Protein AF-A0A3D3HYH2-F1 (afdb_monomer_lite)

Foldseek 3Di:
DDDPPPDPDPPPPDCVNCPPNDCPDPPDHDPQQQEDDQPDVQQEDQEAEAEDADAFQDSHSHFGLPDDHAHAAHEYEYQYFLQVAQPDDPVRSGRLVSNVVRHHQKYKYFNGGADPQLFLLRQQLVLCLLVFHFSLVSNVSSLVSLVQLCQVVVQPPHDRSVVSSVGIDMDHDSRDHDDDPDRDPKADWEWDDDPQKIKTFHINDKDKDWDDDDCVNVVQHPAIFIDIDGRQKTWRFDDDDPDDGDIAIKHKYKDKALFDWPAKDWPDDDDPPWFFPRDKDWDQDPVNMIMIMGITRQWDADGRVSDTPGGDRMIMMGTDGD

pLDDT: mean 85.72, std 17.73, range [24.23, 98.56]

Radius of gyration: 20.82 Å; chains: 1; bounding box: 63×51×59 Å

Secondary structure (DSSP, 8-state):
------SSS-----GGG-TT-PPPPTTS-----SS--TTSGGGG-SEEEE-SS-BTTEETTTEETT--PPPPSEEEEE-STTTT-SSS-TT---HHHHHHHHTEEEEEEESS---GGGHHHHHHHHHHHHTT--HHHHHHHHHHHHHHHHHHHT-SSS-HHHHHHHHEEEEE-TT--PPPSS--SSPPPEEEEETTEEEEE--S--EEEEEP--TT-TTTTT--EEEEE-TT-EEEEE--SSS--EEEEEEEEEEEESS-EEEEEE-S---TTSEEEEEEEEEE-TTS-EEEEEEEE-EEEETTTTEEEEE-SEEEEEEEE-

Structure (mmCIF, N/CA/C/O backbone):
data_AF-A0A3D3HYH2-F1
#
_entry.id   AF-A0A3D3HYH2-F1
#
loop_
_atom_site.group_PDB
_atom_site.id
_atom_site.type_symbol
_atom_site.label_atom_id
_atom_site.label_alt_id
_atom_site.label_comp_id
_atom_site.label_asym_id
_atom_site.label_entity_id
_atom_site.label_seq_id
_atom_site.pdbx_PDB_ins_code
_atom_site.Cartn_x
_atom_site.Cartn_y
_atom_site.Cartn_z
_atom_site.occupancy
_atom_site.B_iso_or_equiv
_atom_site.auth_seq_id
_atom_site.auth_comp_id
_atom_site.auth_asym_id
_atom_site.auth_atom_id
_atom_site.pdbx_PDB_model_num
ATOM 1 N N . MET A 1 1 ? 7.951 -28.821 -11.812 1.00 28.00 1 MET A N 1
ATOM 2 C CA . MET A 1 1 ? 8.261 -28.682 -10.371 1.00 28.00 1 MET A CA 1
ATOM 3 C C . MET A 1 1 ? 9.264 -27.543 -10.269 1.00 28.00 1 MET A C 1
ATOM 5 O O . MET A 1 1 ? 10.425 -27.749 -10.585 1.00 28.00 1 MET A O 1
ATOM 9 N N . PHE A 1 2 ? 8.801 -26.320 -10.011 1.00 26.55 2 PHE A N 1
ATOM 10 C CA . PHE A 1 2 ? 9.680 -25.148 -9.969 1.00 26.55 2 PHE A CA 1
ATOM 11 C C . PHE A 1 2 ? 10.514 -25.194 -8.688 1.00 26.55 2 PHE A C 1
ATOM 13 O O . PHE A 1 2 ? 9.976 -25.445 -7.607 1.00 26.55 2 PHE A O 1
ATOM 20 N N . ARG A 1 3 ? 11.832 -25.018 -8.816 1.00 24.23 3 ARG A N 1
ATOM 21 C CA . ARG A 1 3 ? 12.745 -24.972 -7.674 1.00 24.23 3 ARG A CA 1
ATOM 22 C C . ARG A 1 3 ? 12.456 -23.677 -6.918 1.00 24.23 3 ARG A C 1
ATOM 24 O O . ARG A 1 3 ? 12.667 -22.591 -7.440 1.00 24.23 3 ARG A O 1
ATOM 31 N N . ASN A 1 4 ? 11.915 -23.812 -5.713 1.00 32.00 4 ASN A N 1
ATOM 32 C CA . ASN A 1 4 ? 11.674 -22.702 -4.804 1.00 32.00 4 ASN A CA 1
ATOM 33 C C . ASN A 1 4 ? 13.029 -22.094 -4.402 1.00 32.00 4 ASN A C 1
ATOM 35 O O . ASN A 1 4 ? 13.706 -22.630 -3.530 1.00 32.00 4 ASN A O 1
ATOM 39 N N . VAL A 1 5 ? 13.433 -21.011 -5.066 1.00 31.47 5 VAL A N 1
ATOM 40 C CA . VAL A 1 5 ? 14.541 -20.129 -4.647 1.00 31.47 5 VAL A CA 1
ATOM 41 C C . VAL A 1 5 ? 14.033 -19.005 -3.737 1.00 31.47 5 VAL A C 1
ATOM 43 O O . VAL A 1 5 ? 14.618 -17.930 -3.682 1.00 31.47 5 VAL A O 1
ATOM 46 N N . GLY A 1 6 ? 12.906 -19.232 -3.052 1.00 29.58 6 GLY A N 1
ATOM 47 C CA . GLY A 1 6 ? 12.255 -18.244 -2.207 1.00 29.58 6 GLY A CA 1
ATOM 48 C C . GLY A 1 6 ? 13.231 -17.588 -1.244 1.00 29.58 6 GLY A C 1
ATOM 49 O O . GLY A 1 6 ? 13.922 -18.303 -0.531 1.00 29.58 6 GLY A O 1
ATOM 50 N N . PHE A 1 7 ? 13.246 -16.251 -1.273 1.00 32.41 7 PHE A N 1
ATOM 51 C CA . PHE A 1 7 ? 13.492 -15.280 -0.195 1.00 32.41 7 PHE A CA 1
ATOM 52 C C . PHE A 1 7 ? 14.284 -15.766 1.038 1.00 32.41 7 PHE A C 1
ATOM 54 O O . PHE A 1 7 ? 13.909 -15.482 2.175 1.00 32.41 7 PHE A O 1
ATOM 61 N N . ALA A 1 8 ? 15.355 -16.531 0.829 1.00 33.09 8 ALA A N 1
ATOM 62 C CA . ALA A 1 8 ? 16.230 -17.025 1.887 1.00 33.09 8 ALA A CA 1
ATOM 63 C C . ALA A 1 8 ? 17.277 -15.973 2.273 1.00 33.09 8 ALA A C 1
ATOM 65 O O . ALA A 1 8 ? 17.760 -15.998 3.399 1.00 33.09 8 ALA A O 1
ATOM 66 N N . ASP A 1 9 ? 17.535 -15.026 1.371 1.00 31.95 9 ASP A N 1
ATOM 67 C CA . ASP A 1 9 ? 18.334 -13.829 1.594 1.00 31.95 9 ASP A CA 1
ATOM 68 C C . ASP A 1 9 ? 17.498 -12.599 1.209 1.00 31.95 9 ASP A C 1
ATOM 70 O O . ASP A 1 9 ? 16.813 -12.632 0.175 1.00 31.95 9 ASP A O 1
ATOM 74 N N . PRO A 1 10 ? 17.514 -11.506 1.994 1.00 33.62 10 PRO A N 1
ATOM 75 C CA . PRO A 1 10 ? 17.009 -10.218 1.551 1.00 33.62 10 PRO A CA 1
ATOM 76 C C . PRO A 1 10 ? 17.954 -9.685 0.468 1.00 33.62 10 PRO A C 1
ATOM 78 O O . PRO A 1 10 ? 18.757 -8.795 0.718 1.00 33.62 10 PRO A O 1
ATOM 81 N N . HIS A 1 11 ? 17.881 -10.225 -0.750 1.00 36.50 11 HIS A N 1
ATOM 82 C CA . HIS A 1 11 ? 18.569 -9.645 -1.897 1.00 36.50 11 HIS A CA 1
ATOM 83 C C . HIS A 1 11 ? 17.890 -8.315 -2.259 1.00 36.50 11 HIS A C 1
ATOM 85 O O . HIS A 1 11 ? 17.101 -8.223 -3.197 1.00 36.50 11 HIS A O 1
ATOM 91 N N . GLN A 1 12 ? 18.208 -7.252 -1.519 1.00 39.84 12 GLN A N 1
ATOM 92 C CA . GLN A 1 12 ? 18.462 -5.991 -2.196 1.00 39.84 12 GLN A CA 1
ATOM 93 C C . GLN A 1 12 ? 19.720 -6.235 -3.017 1.00 39.84 12 GLN A C 1
ATOM 95 O O . GLN A 1 12 ? 20.789 -6.347 -2.441 1.00 39.84 12 GLN A O 1
ATOM 100 N N . LEU A 1 13 ? 19.596 -6.374 -4.336 1.00 37.41 13 LEU A N 1
ATOM 101 C CA . LEU A 1 13 ? 20.770 -6.318 -5.198 1.00 37.41 13 LEU A CA 1
ATOM 102 C C . LEU A 1 13 ? 21.299 -4.881 -5.138 1.00 37.41 13 LEU A C 1
ATOM 104 O O . LEU A 1 13 ? 20.758 -3.991 -5.798 1.00 37.41 13 LEU A O 1
ATOM 108 N N . GLN A 1 14 ? 22.311 -4.637 -4.310 1.00 44.81 14 GLN A N 1
ATOM 109 C CA . GLN A 1 14 ? 23.155 -3.458 -4.442 1.00 44.81 14 GLN A CA 1
ATOM 110 C C . GLN A 1 14 ? 24.085 -3.671 -5.641 1.00 44.81 14 GLN A C 1
ATOM 112 O O . GLN A 1 14 ? 24.290 -4.796 -6.098 1.00 44.81 14 GLN A O 1
ATOM 117 N N . ALA A 1 15 ? 24.657 -2.591 -6.179 1.00 43.12 15 ALA A N 1
ATOM 118 C CA . ALA A 1 15 ? 25.622 -2.699 -7.279 1.00 43.12 15 ALA A CA 1
ATOM 119 C C . ALA A 1 15 ? 26.786 -3.654 -6.935 1.00 43.12 15 ALA A C 1
ATOM 121 O O . ALA A 1 15 ? 27.287 -4.351 -7.814 1.00 43.12 15 ALA A O 1
ATOM 122 N N . ASP A 1 16 ? 27.137 -3.728 -5.650 1.00 47.88 16 ASP A N 1
ATOM 123 C CA . ASP A 1 16 ? 28.217 -4.552 -5.108 1.00 47.88 16 ASP A CA 1
ATOM 124 C C . ASP A 1 16 ? 27.855 -6.051 -5.012 1.00 47.88 16 ASP A C 1
ATOM 126 O O . ASP A 1 16 ? 28.748 -6.897 -4.975 1.00 47.88 16 ASP A O 1
ATOM 130 N N . ASP A 1 17 ? 26.563 -6.404 -5.044 1.00 43.44 17 ASP A N 1
ATOM 131 C CA . ASP A 1 17 ? 26.071 -7.794 -4.994 1.00 43.44 17 ASP A CA 1
ATOM 132 C C . ASP A 1 17 ? 26.037 -8.466 -6.378 1.00 43.44 17 ASP A C 1
ATOM 134 O O . ASP A 1 17 ? 25.663 -9.634 -6.518 1.00 43.44 17 ASP A O 1
ATOM 138 N N . ILE A 1 18 ? 26.415 -7.727 -7.425 1.00 49.94 18 ILE A N 1
ATOM 139 C CA . ILE A 1 18 ? 26.398 -8.176 -8.814 1.00 49.94 18 ILE A CA 1
ATOM 140 C C . ILE A 1 18 ? 27.851 -8.257 -9.309 1.00 49.94 18 ILE A C 1
ATOM 142 O O . ILE A 1 18 ? 28.324 -7.345 -9.980 1.00 49.94 18 ILE A O 1
ATOM 146 N N . PRO A 1 19 ? 28.592 -9.347 -9.034 1.00 45.41 19 PRO A N 1
ATOM 147 C CA . PRO A 1 19 ? 30.028 -9.435 -9.337 1.00 45.41 19 PRO A CA 1
ATOM 148 C C . PRO A 1 19 ? 30.361 -9.392 -10.839 1.00 45.41 19 PRO A C 1
ATOM 150 O O . PRO A 1 19 ? 31.516 -9.208 -11.213 1.00 45.41 19 PRO A O 1
ATOM 153 N N . TRP A 1 20 ? 29.361 -9.561 -11.711 1.00 45.00 20 TRP A N 1
ATOM 154 C CA . TRP A 1 20 ? 29.475 -9.382 -13.163 1.00 45.00 20 TRP A CA 1
ATOM 155 C C . TRP A 1 20 ? 29.080 -7.975 -13.640 1.00 45.00 20 TRP A C 1
ATOM 157 O O . TRP A 1 20 ? 29.327 -7.637 -14.799 1.00 45.00 20 TRP A O 1
ATOM 167 N N . ALA A 1 21 ? 28.490 -7.140 -12.780 1.00 41.53 21 ALA A N 1
ATOM 168 C CA . ALA A 1 21 ? 28.293 -5.729 -13.069 1.00 41.53 21 ALA A CA 1
ATOM 169 C C . ALA A 1 21 ? 29.648 -5.036 -12.953 1.00 41.53 21 ALA A C 1
ATOM 171 O O . ALA A 1 21 ? 30.147 -4.728 -11.875 1.00 41.53 21 ALA A O 1
ATOM 172 N N . THR A 1 22 ? 30.278 -4.802 -14.097 1.00 47.06 22 THR A N 1
ATOM 173 C CA . THR A 1 22 ? 31.474 -3.972 -14.149 1.00 47.06 22 THR A CA 1
ATOM 174 C C . THR A 1 22 ? 31.049 -2.540 -13.833 1.00 47.06 22 THR A C 1
ATOM 176 O O . THR A 1 22 ? 30.227 -1.966 -14.555 1.00 47.06 22 THR A O 1
ATOM 179 N N . ALA A 1 23 ? 31.587 -1.956 -12.758 1.00 43.09 23 ALA A N 1
ATOM 180 C CA . ALA A 1 23 ? 31.508 -0.512 -12.571 1.00 43.09 23 ALA A CA 1
ATOM 181 C C . ALA A 1 23 ? 31.990 0.164 -13.870 1.00 43.09 23 ALA A C 1
ATOM 183 O O . ALA A 1 23 ? 32.932 -0.345 -14.490 1.00 43.09 23 ALA A O 1
ATOM 184 N N . PRO A 1 24 ? 31.353 1.258 -14.330 1.00 42.22 24 PRO A N 1
ATOM 185 C CA . PRO A 1 24 ? 31.840 1.990 -15.489 1.00 42.22 24 PRO A CA 1
ATOM 186 C C . PRO A 1 24 ? 33.340 2.228 -15.338 1.00 42.22 24 PRO A C 1
ATOM 188 O O . PRO A 1 24 ? 33.764 2.743 -14.302 1.00 42.22 24 PRO A O 1
ATOM 191 N N . ALA A 1 25 ? 34.128 1.812 -16.332 1.00 41.88 25 ALA A N 1
ATOM 192 C CA . ALA A 1 25 ? 35.554 2.101 -16.349 1.00 41.88 25 ALA A CA 1
ATOM 193 C C . ALA A 1 25 ? 35.729 3.605 -16.114 1.00 41.88 25 ALA A C 1
ATOM 195 O O . ALA A 1 25 ? 35.024 4.409 -16.736 1.00 41.88 25 ALA A O 1
ATOM 196 N N . GLU A 1 26 ? 36.601 3.961 -15.168 1.00 44.78 26 GLU A N 1
ATOM 197 C CA . GLU A 1 26 ? 36.828 5.342 -14.752 1.00 44.78 26 GLU A CA 1
ATOM 198 C C . GLU A 1 26 ? 36.848 6.278 -15.970 1.00 44.78 26 GLU A C 1
ATOM 200 O O . GLU A 1 26 ? 37.669 6.142 -16.876 1.00 44.78 26 GLU A O 1
ATOM 205 N N . GLY A 1 27 ? 35.897 7.213 -16.007 1.00 46.75 27 GLY A N 1
ATOM 206 C CA . GLY A 1 27 ? 35.878 8.293 -16.990 1.00 46.75 27 GLY A CA 1
ATOM 207 C C . GLY A 1 27 ? 34.930 8.148 -18.182 1.00 46.75 27 GLY A C 1
ATOM 208 O O . GLY A 1 27 ? 34.742 9.153 -18.865 1.00 46.75 27 GLY A O 1
ATOM 209 N N . GLN A 1 28 ? 34.264 7.007 -18.419 1.00 41.78 28 GLN A N 1
ATOM 210 C CA . GLN A 1 28 ? 33.094 6.967 -19.317 1.00 41.78 28 GLN A CA 1
ATOM 211 C C . GLN A 1 28 ? 31.947 6.126 -18.735 1.00 41.78 28 GLN A C 1
ATOM 213 O O . GLN A 1 28 ? 32.157 4.957 -18.412 1.00 41.78 28 GLN A O 1
ATOM 218 N N . PRO A 1 29 ? 30.718 6.675 -18.618 1.00 43.50 29 PRO A N 1
ATOM 219 C CA . PRO A 1 29 ? 29.560 5.891 -18.213 1.00 43.50 29 PRO A CA 1
ATOM 220 C C . PRO A 1 29 ? 29.347 4.777 -19.240 1.00 43.50 29 PRO A C 1
ATOM 222 O O . PRO A 1 29 ? 28.995 5.049 -20.388 1.00 43.50 29 PRO A O 1
ATOM 225 N N . GLY A 1 30 ? 29.568 3.520 -18.852 1.00 47.00 30 GLY A N 1
ATOM 226 C CA . GLY A 1 30 ? 29.144 2.386 -19.663 1.00 47.00 30 GLY A CA 1
ATOM 227 C C . GLY A 1 30 ? 27.651 2.524 -19.964 1.00 47.00 30 GLY A C 1
ATOM 228 O O . GLY A 1 30 ? 26.870 2.904 -19.087 1.00 47.00 30 GLY A O 1
ATOM 229 N N . GLN A 1 31 ? 27.240 2.253 -21.204 1.00 50.41 31 GLN A N 1
ATOM 230 C CA . GLN A 1 31 ? 25.817 2.190 -21.524 1.00 50.41 31 GLN A CA 1
ATOM 231 C C . GLN A 1 31 ? 25.215 1.016 -20.752 1.00 50.41 31 GLN A C 1
ATOM 233 O O . GLN A 1 31 ? 25.493 -0.144 -21.056 1.00 50.41 31 GLN A O 1
ATOM 238 N N . ARG A 1 32 ? 24.401 1.313 -19.733 1.00 54.88 32 ARG A N 1
ATOM 239 C CA . ARG A 1 32 ? 23.581 0.288 -19.085 1.00 54.88 32 ARG A CA 1
ATOM 240 C C . ARG A 1 32 ? 22.694 -0.352 -20.149 1.00 54.88 32 ARG A C 1
ATOM 242 O O . ARG A 1 32 ? 22.112 0.354 -20.976 1.00 54.88 32 ARG A O 1
ATOM 249 N N . ALA A 1 33 ? 22.615 -1.681 -20.133 1.00 61.75 33 ALA A N 1
ATOM 250 C CA . ALA A 1 33 ? 21.711 -2.406 -21.010 1.00 61.75 33 ALA A CA 1
ATOM 251 C C . ALA A 1 33 ? 20.289 -1.860 -20.831 1.00 61.75 33 ALA A C 1
ATOM 253 O O . ALA A 1 33 ? 19.842 -1.602 -19.717 1.00 61.75 33 ALA A O 1
ATOM 254 N N . ALA A 1 34 ? 19.591 -1.658 -21.943 1.00 66.31 34 ALA A N 1
ATOM 255 C CA . ALA A 1 34 ? 18.291 -0.999 -21.946 1.00 66.31 34 ALA A CA 1
ATOM 256 C C . ALA A 1 34 ? 17.167 -1.890 -21.364 1.00 66.31 34 ALA A C 1
ATOM 258 O O . ALA A 1 34 ? 16.062 -1.419 -21.103 1.00 66.31 34 ALA A O 1
ATOM 259 N N . SER A 1 35 ? 17.418 -3.190 -21.208 1.00 79.88 35 SER A N 1
ATOM 260 C CA . SER A 1 35 ? 16.570 -4.169 -20.522 1.00 79.88 35 SER A CA 1
ATOM 261 C C . SER A 1 35 ? 17.420 -5.347 -20.064 1.00 79.88 35 SER A C 1
ATOM 263 O O . SER A 1 35 ? 18.508 -5.569 -20.602 1.00 79.88 35 SER A O 1
ATOM 265 N N . PHE A 1 36 ? 16.911 -6.127 -19.112 1.00 83.81 36 PHE A N 1
ATOM 266 C CA . PHE A 1 36 ? 17.512 -7.418 -18.795 1.00 83.81 36 PHE A CA 1
ATOM 267 C C . PHE A 1 36 ? 17.329 -8.428 -19.942 1.00 83.81 36 PHE A C 1
ATOM 269 O O . PHE A 1 36 ? 16.375 -8.355 -20.721 1.00 83.81 36 PHE A O 1
ATOM 276 N N . ALA A 1 37 ? 18.278 -9.357 -20.051 1.00 85.12 37 ALA A N 1
ATOM 277 C CA . ALA A 1 37 ? 18.311 -10.393 -21.077 1.00 85.12 37 ALA A CA 1
ATOM 278 C C . ALA A 1 37 ? 17.603 -11.684 -20.618 1.00 85.12 37 ALA A C 1
ATOM 280 O O . ALA A 1 37 ? 17.209 -11.812 -19.460 1.00 85.12 37 ALA A O 1
ATOM 281 N N . GLN A 1 38 ? 17.413 -12.636 -21.539 1.00 89.12 38 GLN A N 1
ATOM 282 C CA . GLN A 1 38 ? 16.655 -13.872 -21.285 1.00 89.12 38 GLN A CA 1
ATOM 283 C C . GLN A 1 38 ? 17.274 -14.778 -20.214 1.00 89.12 38 GLN A C 1
ATOM 285 O O . GLN A 1 38 ? 16.558 -15.545 -19.580 1.00 89.12 38 GLN A O 1
ATOM 290 N N . ASP A 1 39 ? 18.584 -14.685 -20.021 1.00 84.19 39 ASP A N 1
ATOM 291 C CA . ASP A 1 39 ? 19.359 -15.388 -19.000 1.00 84.19 39 ASP A CA 1
ATOM 292 C C . ASP A 1 39 ? 19.353 -14.677 -17.635 1.00 84.19 39 ASP A C 1
ATOM 294 O O . ASP A 1 39 ? 19.947 -15.168 -16.675 1.00 84.19 39 ASP A O 1
ATOM 298 N N . SER A 1 40 ? 18.676 -13.530 -17.515 1.00 85.44 40 SER A N 1
ATOM 299 C CA . SER A 1 40 ? 18.531 -12.832 -16.242 1.00 85.44 40 SER A CA 1
ATOM 300 C C . SER A 1 40 ? 17.614 -13.600 -15.285 1.00 85.44 40 SER A C 1
ATOM 302 O O . SER A 1 40 ? 16.509 -13.978 -15.682 1.00 85.44 40 SER A O 1
ATOM 304 N N . PRO A 1 41 ? 17.966 -13.705 -13.989 1.00 85.81 41 PRO A N 1
ATOM 305 C CA . PRO A 1 41 ? 17.065 -14.244 -12.969 1.00 85.81 41 PRO A CA 1
ATOM 306 C C . PRO A 1 41 ? 15.706 -13.530 -12.909 1.00 85.81 41 PRO A C 1
ATOM 308 O O . PRO A 1 41 ? 14.705 -14.147 -12.556 1.00 85.81 41 PRO A O 1
ATOM 311 N N . LEU A 1 42 ? 15.650 -12.250 -13.300 1.00 87.69 42 LEU A N 1
ATOM 312 C CA . LEU A 1 42 ? 14.413 -11.462 -13.338 1.00 87.69 42 LEU A CA 1
ATOM 313 C C . LEU A 1 42 ? 13.385 -12.005 -14.342 1.00 87.69 42 LEU A C 1
ATOM 315 O O . LEU A 1 42 ? 12.190 -11.768 -14.172 1.00 87.69 42 LEU A O 1
ATOM 319 N N . ALA A 1 43 ? 13.825 -12.753 -15.360 1.00 88.94 43 ALA A N 1
ATOM 320 C CA . ALA A 1 43 ? 12.933 -13.417 -16.305 1.00 88.94 43 ALA A CA 1
ATOM 321 C C . ALA A 1 43 ? 12.170 -14.596 -15.669 1.00 88.94 43 ALA A C 1
ATOM 323 O O . ALA A 1 43 ? 11.138 -15.004 -16.195 1.00 88.94 43 ALA A O 1
ATOM 324 N N . GLU A 1 44 ? 12.633 -15.128 -14.533 1.00 90.06 44 GLU A N 1
ATOM 325 C CA . GLU A 1 44 ? 12.083 -16.331 -13.890 1.00 90.06 44 GLU A CA 1
ATOM 326 C C . GLU A 1 44 ? 11.415 -16.055 -12.527 1.00 90.06 44 GLU A C 1
ATOM 328 O O . GLU A 1 44 ? 11.090 -16.978 -11.777 1.00 90.06 44 GLU A O 1
ATOM 333 N N . CYS A 1 45 ? 11.174 -14.787 -12.185 1.00 89.31 45 CYS A N 1
ATOM 334 C CA . CYS A 1 45 ? 10.552 -14.410 -10.917 1.00 89.31 45 CYS A CA 1
ATOM 335 C C . CYS A 1 45 ? 9.018 -14.446 -10.980 1.00 89.31 45 CYS A C 1
ATOM 337 O O . CYS A 1 45 ? 8.413 -13.900 -11.897 1.00 89.31 45 CYS A O 1
ATOM 339 N N . ALA A 1 46 ? 8.369 -14.977 -9.937 1.00 90.62 46 ALA A N 1
ATOM 340 C CA . ALA A 1 46 ? 6.906 -14.927 -9.790 1.00 90.62 46 ALA A CA 1
ATOM 341 C C . ALA A 1 46 ? 6.371 -13.515 -9.474 1.00 90.62 46 ALA A C 1
ATOM 343 O O . ALA A 1 46 ? 5.187 -13.234 -9.658 1.00 90.62 46 ALA A O 1
ATOM 344 N N . VAL A 1 47 ? 7.243 -12.641 -8.969 1.00 93.06 47 VAL A N 1
ATOM 345 C CA . VAL A 1 47 ? 6.932 -11.268 -8.578 1.00 93.06 47 VAL A CA 1
ATOM 346 C C . VAL A 1 47 ? 8.092 -10.356 -8.964 1.00 93.06 47 VAL A C 1
ATOM 348 O O . VAL A 1 47 ? 9.245 -10.684 -8.689 1.00 93.06 47 VAL A O 1
ATOM 351 N N . LEU A 1 48 ? 7.774 -9.189 -9.520 1.00 92.94 48 LEU A N 1
ATOM 352 C CA . LEU A 1 48 ? 8.701 -8.078 -9.715 1.00 92.94 48 LEU A CA 1
ATOM 353 C C . LEU A 1 48 ? 8.126 -6.830 -9.034 1.00 92.94 48 LEU A C 1
ATOM 355 O O . LEU A 1 48 ? 7.067 -6.352 -9.429 1.00 92.94 48 LEU A O 1
ATOM 359 N N . SER A 1 49 ? 8.817 -6.287 -8.030 1.00 92.62 49 SER A N 1
ATOM 360 C CA . SER A 1 49 ? 8.518 -4.957 -7.476 1.00 92.62 49 SER A CA 1
ATOM 361 C C . SER A 1 49 ? 9.597 -3.981 -7.931 1.00 92.62 49 SER A C 1
ATOM 363 O O . SER A 1 49 ? 10.789 -4.229 -7.759 1.00 92.62 49 SER A O 1
ATOM 365 N N . HIS A 1 50 ? 9.173 -2.884 -8.548 1.00 91.56 50 HIS A N 1
ATOM 366 C CA . HIS A 1 50 ? 10.043 -1.932 -9.223 1.00 91.56 50 HIS A CA 1
ATOM 367 C C . HIS A 1 50 ? 9.797 -0.508 -8.701 1.00 91.56 50 HIS A C 1
ATOM 369 O O . HIS A 1 50 ? 8.659 -0.083 -8.494 1.00 91.56 50 HIS A O 1
ATOM 375 N N . SER A 1 51 ? 10.870 0.260 -8.495 1.00 84.94 51 SER A N 1
ATOM 376 C CA . SER A 1 51 ? 10.796 1.648 -8.029 1.00 84.94 51 SER A CA 1
ATOM 377 C C . SER A 1 51 ? 11.963 2.472 -8.572 1.00 84.94 51 SER A C 1
ATOM 379 O O . SER A 1 51 ? 12.972 2.645 -7.897 1.00 84.94 51 SER A O 1
ATOM 381 N N . GLU A 1 52 ? 11.813 3.009 -9.777 1.00 80.62 52 GLU A N 1
ATOM 382 C CA . GLU A 1 52 ? 12.778 3.912 -10.415 1.00 80.62 52 GLU A CA 1
ATOM 383 C C . GLU A 1 52 ? 12.023 4.989 -11.210 1.00 80.62 52 GLU A C 1
ATOM 385 O O . GLU A 1 52 ? 10.854 4.808 -11.583 1.00 80.62 52 GLU A O 1
ATOM 390 N N . HIS A 1 53 ? 12.692 6.106 -11.510 1.00 82.38 53 HIS A N 1
ATOM 391 C CA . HIS A 1 53 ? 12.206 7.066 -12.499 1.00 82.38 53 HIS A CA 1
ATOM 392 C C . HIS A 1 53 ? 11.871 6.352 -13.804 1.00 82.38 53 HIS A C 1
ATOM 394 O O . HIS A 1 53 ? 12.694 5.644 -14.369 1.00 82.38 53 HIS A O 1
ATOM 400 N N . SER A 1 54 ? 10.632 6.514 -14.250 1.00 90.81 54 SER A N 1
ATOM 401 C CA . SER A 1 54 ? 10.043 5.730 -15.331 1.00 90.81 54 SER A CA 1
ATOM 402 C C . SER A 1 54 ? 9.039 6.558 -16.110 1.00 90.81 54 SER A C 1
ATOM 404 O O . SER A 1 54 ? 8.716 7.686 -15.736 1.00 90.81 54 SER A O 1
ATOM 406 N N . TRP A 1 55 ? 8.538 5.976 -17.190 1.00 89.12 55 TRP A N 1
ATOM 407 C CA . TRP A 1 55 ? 7.520 6.563 -18.050 1.00 89.12 55 TRP A CA 1
ATOM 408 C C . TRP A 1 55 ? 6.788 5.457 -18.816 1.00 89.12 55 TRP A C 1
ATOM 410 O O . TRP A 1 55 ? 7.070 4.271 -18.648 1.00 89.12 55 TRP A O 1
ATOM 420 N N . TRP A 1 56 ? 5.852 5.820 -19.695 1.00 91.75 56 TRP A N 1
ATOM 421 C CA . TRP A 1 56 ? 5.001 4.841 -20.382 1.00 91.75 56 TRP A CA 1
ATOM 422 C C . TRP A 1 56 ? 5.759 3.869 -21.298 1.00 91.75 56 TRP A C 1
ATOM 424 O O . TRP A 1 56 ? 5.233 2.807 -21.619 1.00 91.75 56 TRP A O 1
ATOM 434 N N . GLN A 1 57 ? 6.990 4.195 -21.700 1.00 92.69 57 GLN A N 1
ATOM 435 C CA . GLN A 1 57 ? 7.823 3.362 -22.572 1.00 92.69 57 GLN A CA 1
ATOM 436 C C . GLN A 1 57 ? 8.871 2.516 -21.824 1.00 92.69 57 GLN A C 1
ATOM 438 O O . GLN A 1 57 ? 9.443 1.609 -22.435 1.00 92.69 57 GLN A O 1
ATOM 443 N N . SER A 1 58 ? 9.127 2.751 -20.531 1.00 89.62 58 SER A N 1
ATOM 444 C CA . SER A 1 58 ? 10.093 1.945 -19.767 1.00 89.62 58 SER A CA 1
ATOM 445 C C . SER A 1 58 ? 9.865 1.946 -18.253 1.00 89.62 58 SER A C 1
ATOM 447 O O . SER A 1 58 ? 9.458 2.951 -17.673 1.00 89.62 58 SER A O 1
ATOM 449 N N . LEU A 1 59 ? 10.189 0.813 -17.621 1.00 89.69 59 LEU A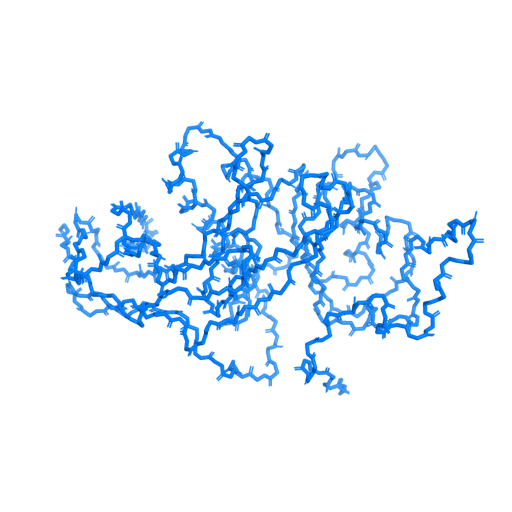 N 1
ATOM 450 C CA . LEU A 1 59 ? 10.406 0.669 -16.180 1.00 89.69 59 LEU A CA 1
ATOM 451 C C . LEU A 1 59 ? 11.858 1.041 -15.881 1.00 89.69 59 LEU A C 1
ATOM 453 O O . LEU A 1 59 ? 12.732 0.172 -15.870 1.00 89.69 59 LEU A O 1
ATOM 457 N N . GLY A 1 60 ? 12.114 2.344 -15.774 1.00 84.88 60 GLY A N 1
ATOM 458 C CA . GLY A 1 60 ? 13.448 2.911 -15.622 1.00 84.88 60 GLY A CA 1
ATOM 459 C C . GLY A 1 60 ? 14.439 2.330 -16.615 1.00 84.88 60 GLY A C 1
ATOM 460 O O . GLY A 1 60 ? 14.175 2.314 -17.824 1.00 84.88 60 GLY A O 1
ATOM 461 N N . ASN A 1 61 ? 15.553 1.832 -16.087 1.00 78.94 61 ASN A N 1
ATOM 462 C CA . ASN A 1 61 ? 16.588 1.142 -16.855 1.00 78.94 61 ASN A CA 1
ATOM 463 C C . ASN A 1 61 ? 16.442 -0.392 -16.818 1.00 78.94 61 ASN A C 1
ATOM 465 O O . ASN A 1 61 ? 17.339 -1.108 -17.251 1.00 78.94 61 ASN A O 1
ATOM 469 N N . THR A 1 62 ? 15.325 -0.905 -16.294 1.00 83.19 62 THR A N 1
ATOM 470 C CA . THR A 1 62 ? 15.109 -2.341 -16.059 1.00 83.19 62 THR A CA 1
ATOM 471 C C . THR A 1 62 ? 14.436 -3.035 -17.244 1.00 83.19 62 THR A C 1
ATOM 473 O O . THR A 1 62 ? 14.846 -4.126 -17.638 1.00 83.19 62 THR A O 1
ATOM 476 N N . PHE A 1 63 ? 13.389 -2.432 -17.819 1.00 89.81 63 PHE A N 1
ATOM 477 C CA . PHE A 1 63 ? 12.588 -3.058 -18.877 1.00 89.81 63 PHE A CA 1
ATOM 478 C C . PHE A 1 63 ? 11.963 -2.014 -19.810 1.00 89.81 63 PHE A C 1
ATOM 480 O O . PHE A 1 63 ? 11.475 -0.980 -19.351 1.00 89.81 63 PHE A O 1
ATOM 487 N N . ARG A 1 64 ? 11.921 -2.279 -21.120 1.00 91.19 64 ARG A N 1
ATOM 488 C CA . ARG A 1 64 ? 11.391 -1.356 -22.139 1.00 91.19 64 ARG A CA 1
ATOM 489 C C . ARG A 1 64 ? 10.273 -1.961 -22.975 1.00 91.19 64 ARG A C 1
ATOM 491 O O . ARG A 1 64 ? 10.142 -3.173 -23.105 1.00 91.19 64 ARG A O 1
ATOM 498 N N . TRP A 1 65 ? 9.479 -1.092 -23.596 1.00 91.38 65 TRP A N 1
ATOM 499 C CA . TRP A 1 65 ? 8.375 -1.477 -24.481 1.00 91.38 65 TRP A CA 1
ATOM 500 C C . TRP A 1 65 ? 8.803 -2.334 -25.691 1.00 91.38 65 TRP A C 1
ATOM 502 O O . TRP A 1 65 ? 7.967 -3.040 -26.255 1.00 91.38 65 TRP A O 1
ATOM 512 N N . ASP A 1 66 ? 10.075 -2.275 -26.093 1.00 91.38 66 ASP A N 1
ATOM 513 C CA . ASP A 1 66 ? 10.672 -3.026 -27.202 1.00 91.38 66 ASP A CA 1
ATOM 514 C C . ASP A 1 66 ? 11.442 -4.283 -26.753 1.00 91.38 66 ASP A C 1
ATOM 516 O O . ASP A 1 66 ? 11.931 -5.032 -27.600 1.00 91.38 66 ASP A O 1
ATOM 520 N N . ALA A 1 67 ? 11.502 -4.572 -25.447 1.00 90.69 67 ALA A N 1
ATOM 521 C CA . ALA A 1 67 ? 12.192 -5.743 -24.904 1.00 90.69 67 ALA A CA 1
ATOM 522 C C . ALA A 1 67 ? 11.638 -7.050 -25.486 1.00 90.69 67 ALA A C 1
ATOM 524 O O . ALA A 1 67 ? 10.441 -7.159 -25.726 1.00 90.69 67 ALA A O 1
ATOM 525 N N . THR A 1 68 ? 12.475 -8.061 -25.709 1.00 92.62 68 THR A N 1
ATOM 526 C CA . THR A 1 68 ? 12.070 -9.363 -26.284 1.00 92.62 68 THR A CA 1
ATOM 527 C C . THR A 1 68 ? 12.155 -10.527 -25.299 1.00 92.62 68 THR A C 1
ATOM 529 O O . THR A 1 68 ? 11.820 -11.648 -25.670 1.00 92.62 68 THR A O 1
ATOM 532 N N . VAL A 1 69 ? 12.573 -10.263 -24.060 1.00 89.75 69 VAL A N 1
ATOM 533 C CA . VAL A 1 69 ? 12.679 -11.267 -22.999 1.00 89.75 69 VAL A CA 1
ATOM 534 C C . VAL A 1 69 ? 11.308 -11.826 -22.628 1.00 89.75 69 VAL A C 1
ATOM 536 O O . VAL A 1 69 ? 10.383 -11.073 -22.332 1.00 89.75 69 VAL A O 1
ATOM 539 N N . LEU A 1 70 ? 11.180 -13.148 -22.642 1.00 94.94 70 LEU A N 1
ATOM 540 C CA . LEU A 1 70 ? 10.013 -13.855 -22.135 1.00 94.94 70 LEU A CA 1
ATOM 541 C C . LEU A 1 70 ? 10.127 -14.003 -20.620 1.00 94.94 70 LEU A C 1
ATOM 543 O O . LEU A 1 70 ? 11.178 -14.378 -20.100 1.00 94.94 70 LEU A O 1
ATOM 547 N N . LEU A 1 71 ? 9.023 -13.730 -19.939 1.00 93.12 71 LEU A N 1
ATOM 548 C CA . LEU A 1 71 ? 8.872 -13.837 -18.500 1.00 93.12 71 LEU A CA 1
ATOM 549 C C . LEU A 1 71 ? 8.159 -15.147 -18.167 1.00 93.12 71 LEU A C 1
ATOM 551 O O . LEU A 1 71 ? 7.163 -15.511 -18.799 1.00 93.12 71 LEU A O 1
ATOM 555 N N . ALA A 1 72 ? 8.618 -15.825 -17.120 1.00 93.38 72 ALA A N 1
ATOM 556 C CA . ALA A 1 72 ? 7.762 -16.739 -16.382 1.00 93.38 72 ALA A CA 1
ATOM 557 C C . ALA A 1 72 ? 6.505 -15.984 -15.892 1.00 93.38 72 ALA A C 1
ATOM 559 O O . ALA A 1 72 ? 6.566 -14.764 -15.716 1.00 93.38 72 ALA A O 1
ATOM 560 N N . PRO A 1 73 ? 5.373 -16.676 -15.647 1.00 93.88 73 PRO A N 1
ATOM 561 C CA . PRO A 1 73 ? 4.174 -16.050 -15.099 1.00 93.88 73 PRO A CA 1
ATOM 562 C C . PRO A 1 73 ? 4.498 -15.189 -13.875 1.00 93.88 73 PRO A C 1
ATOM 564 O O . PRO A 1 73 ? 4.876 -15.712 -12.826 1.00 93.88 73 PRO A O 1
ATOM 567 N N . THR A 1 74 ? 4.376 -13.870 -14.032 1.00 94.62 74 THR A N 1
ATOM 568 C CA . THR A 1 74 ? 4.859 -12.907 -13.037 1.00 94.62 74 THR A CA 1
ATOM 569 C C . THR A 1 74 ? 3.849 -11.806 -12.752 1.00 94.62 74 THR A C 1
ATOM 571 O O . THR A 1 74 ? 3.159 -11.325 -13.656 1.00 94.62 74 THR A O 1
ATOM 574 N N . VAL A 1 75 ? 3.748 -11.408 -11.486 1.00 96.94 75 VAL A N 1
ATOM 575 C CA . VAL A 1 75 ? 3.006 -10.214 -11.071 1.00 96.94 75 VAL A CA 1
ATOM 576 C C . VAL A 1 75 ? 3.983 -9.060 -10.933 1.00 96.94 75 VAL A C 1
ATOM 578 O O . VAL A 1 75 ? 4.943 -9.139 -10.169 1.00 96.94 75 VAL A O 1
ATOM 581 N N . VAL A 1 76 ? 3.724 -7.975 -11.657 1.00 96.88 76 VAL A N 1
ATOM 582 C CA . VAL A 1 76 ? 4.588 -6.795 -11.656 1.00 96.88 76 VAL A CA 1
ATOM 583 C C . VAL A 1 76 ? 3.920 -5.653 -10.896 1.00 96.88 76 VAL A C 1
ATOM 585 O O . VAL A 1 76 ? 2.777 -5.301 -11.168 1.00 96.88 76 VAL A O 1
ATOM 588 N N . GLU A 1 77 ? 4.639 -5.036 -9.967 1.00 96.81 77 GLU A N 1
ATOM 589 C CA . GLU A 1 77 ? 4.266 -3.779 -9.324 1.00 96.81 77 GLU A CA 1
ATOM 590 C C . GLU A 1 77 ? 5.319 -2.721 -9.629 1.00 96.81 77 GLU A C 1
ATOM 592 O O . GLU A 1 77 ? 6.519 -2.980 -9.550 1.00 96.81 77 GLU A O 1
ATOM 597 N N . SER A 1 78 ? 4.872 -1.517 -9.971 1.00 95.19 78 SER A N 1
ATOM 598 C CA . SER A 1 78 ? 5.758 -0.400 -10.264 1.00 95.19 78 SER A CA 1
ATOM 599 C C . SER A 1 78 ? 5.319 0.866 -9.543 1.00 95.19 78 SER A C 1
ATOM 601 O O . SER A 1 78 ? 4.220 1.376 -9.766 1.00 95.19 78 SER A O 1
ATOM 603 N N . GLY A 1 79 ? 6.248 1.442 -8.780 1.00 90.75 79 GLY A N 1
ATOM 604 C CA . GLY A 1 79 ? 6.158 2.808 -8.263 1.00 90.75 79 GLY A CA 1
ATOM 605 C C . GLY A 1 79 ? 6.632 3.878 -9.246 1.00 90.75 79 GLY A C 1
ATOM 606 O O . GLY A 1 79 ? 6.714 5.045 -8.878 1.00 90.75 79 GLY A O 1
ATOM 607 N N . GLY A 1 80 ? 7.000 3.499 -10.472 1.00 89.06 80 GLY A N 1
ATOM 608 C CA . GLY A 1 80 ? 7.473 4.429 -11.491 1.00 89.06 80 GLY A CA 1
ATOM 609 C C . GLY A 1 80 ? 6.339 5.223 -12.149 1.00 89.06 80 GLY A C 1
ATOM 610 O O . GLY A 1 80 ? 5.248 4.697 -12.393 1.00 89.06 80 GLY A O 1
ATOM 611 N N . CYS A 1 81 ? 6.625 6.477 -12.507 1.00 90.44 81 CYS A N 1
ATOM 612 C CA . CYS A 1 81 ? 5.680 7.376 -13.172 1.00 90.44 81 CYS A CA 1
ATOM 613 C C . CYS A 1 81 ? 5.134 6.801 -14.486 1.00 90.44 81 CYS A C 1
ATOM 615 O O . CYS A 1 81 ? 5.893 6.324 -15.324 1.00 90.44 81 CYS A O 1
ATOM 617 N N . ALA A 1 82 ? 3.819 6.913 -14.696 1.00 92.44 82 ALA A N 1
ATOM 618 C CA . ALA A 1 82 ? 3.128 6.649 -15.962 1.00 92.44 82 ALA A CA 1
ATOM 619 C C . ALA A 1 82 ? 3.371 5.255 -16.576 1.00 92.44 82 ALA A C 1
ATOM 621 O O . ALA A 1 82 ? 3.120 5.044 -17.763 1.00 92.44 82 ALA A O 1
ATOM 622 N N . THR A 1 83 ? 3.839 4.284 -15.797 1.00 95.69 83 THR A N 1
ATOM 623 C CA . THR A 1 83 ? 4.218 2.956 -16.303 1.00 95.69 83 THR A CA 1
ATOM 624 C C . THR A 1 83 ? 3.021 2.081 -16.685 1.00 95.69 83 THR A C 1
ATOM 626 O O . THR A 1 83 ? 3.157 1.163 -17.489 1.00 95.69 83 THR A O 1
ATOM 629 N N . ALA A 1 84 ? 1.831 2.404 -16.176 1.00 95.69 84 ALA A N 1
ATOM 630 C CA . ALA A 1 84 ? 0.566 1.735 -16.476 1.00 95.69 84 ALA A CA 1
ATOM 631 C C . ALA A 1 84 ? -0.241 2.456 -17.584 1.00 95.69 84 ALA A C 1
ATOM 633 O O . ALA A 1 84 ? -1.441 2.244 -17.741 1.00 95.69 84 ALA A O 1
ATOM 634 N N . THR A 1 85 ? 0.399 3.355 -18.335 1.00 93.06 85 THR A N 1
ATOM 635 C CA . THR A 1 85 ? -0.236 4.130 -19.411 1.00 93.06 85 THR A CA 1
ATOM 636 C C . THR A 1 85 ? -0.396 3.285 -20.672 1.00 93.06 85 THR A C 1
ATOM 638 O O . THR A 1 85 ? 0.583 2.725 -21.169 1.00 93.06 85 THR A O 1
ATOM 641 N N . LEU A 1 86 ? -1.602 3.252 -21.241 1.00 89.88 86 LEU A N 1
ATOM 642 C CA . LEU A 1 86 ? -1.892 2.579 -22.516 1.00 89.88 86 LEU A CA 1
ATOM 643 C C . LEU A 1 86 ? -2.200 3.556 -23.662 1.00 89.88 86 LEU A C 1
ATOM 645 O O . LEU A 1 86 ? -2.132 3.169 -24.821 1.00 89.88 86 LEU A O 1
ATOM 649 N N . ASP A 1 87 ? -2.517 4.811 -23.342 1.00 85.25 87 ASP A N 1
ATOM 650 C CA . ASP A 1 87 ? -3.211 5.758 -24.222 1.00 85.25 87 ASP A CA 1
ATOM 651 C C . ASP A 1 87 ? -2.354 6.943 -24.703 1.00 85.25 87 ASP A C 1
ATOM 653 O O . ASP A 1 87 ? -2.860 7.826 -25.390 1.00 85.25 87 ASP A O 1
ATOM 657 N N . ARG A 1 88 ? -1.061 7.000 -24.353 1.00 80.88 88 ARG A N 1
ATOM 658 C CA . ARG A 1 88 ? -0.193 8.147 -24.698 1.00 80.88 88 ARG A CA 1
ATOM 659 C C . ARG A 1 88 ? 0.536 8.052 -26.036 1.00 80.88 88 ARG A C 1
ATOM 661 O O . ARG A 1 88 ? 1.018 9.074 -26.514 1.00 80.88 88 ARG A O 1
ATOM 668 N N . ASP A 1 89 ? 0.647 6.867 -26.628 1.00 80.19 89 ASP A N 1
ATOM 669 C CA . ASP A 1 89 ? 1.399 6.659 -27.868 1.00 80.19 89 ASP A CA 1
ATOM 670 C C . ASP A 1 89 ? 0.450 6.216 -28.996 1.00 80.19 89 ASP A C 1
ATOM 672 O O . ASP A 1 89 ? -0.269 5.233 -28.813 1.00 80.19 89 ASP A O 1
ATOM 676 N N . PRO A 1 90 ? 0.440 6.881 -30.170 1.00 77.31 90 PRO A N 1
ATOM 677 C CA . PRO A 1 90 ? -0.477 6.550 -31.265 1.00 77.31 90 PRO A CA 1
ATOM 678 C C . PRO A 1 90 ? -0.242 5.151 -31.854 1.00 77.31 90 PRO A C 1
ATOM 680 O O . PRO A 1 90 ? -1.114 4.608 -32.527 1.00 77.31 90 PRO A O 1
ATOM 683 N N . GLN A 1 91 ? 0.928 4.555 -31.610 1.00 80.06 91 GLN A N 1
ATOM 684 C CA . GLN A 1 91 ? 1.262 3.184 -31.993 1.00 80.06 91 GLN A CA 1
ATOM 685 C C . GLN A 1 91 ? 1.100 2.197 -30.827 1.00 80.06 91 GLN A C 1
ATOM 687 O O . GLN A 1 91 ? 1.516 1.043 -30.936 1.00 80.06 91 GLN A O 1
ATOM 692 N N . ASN A 1 92 ? 0.499 2.627 -29.712 1.00 79.31 92 ASN A N 1
ATOM 693 C CA . ASN A 1 92 ? 0.281 1.836 -28.500 1.00 79.31 92 ASN A CA 1
ATOM 694 C C . ASN A 1 92 ? 1.579 1.234 -27.928 1.00 79.31 92 ASN A C 1
ATOM 696 O O . ASN A 1 92 ? 1.587 0.120 -27.390 1.00 79.31 92 ASN A O 1
ATOM 700 N N . ARG A 1 93 ? 2.699 1.959 -28.056 1.00 87.69 93 ARG A N 1
ATOM 701 C CA . ARG A 1 93 ? 3.970 1.588 -27.422 1.00 87.69 93 ARG A CA 1
ATOM 702 C C . ARG A 1 93 ? 3.866 1.851 -25.926 1.00 87.69 93 ARG A C 1
ATOM 704 O O . ARG A 1 93 ? 3.928 2.992 -25.476 1.00 87.69 93 ARG A O 1
ATOM 711 N N . SER A 1 94 ? 3.693 0.776 -25.169 1.00 92.62 94 SER A N 1
ATOM 712 C CA . SER A 1 94 ? 3.494 0.822 -23.726 1.00 92.62 94 SER A CA 1
ATOM 713 C C . SER A 1 94 ? 4.246 -0.315 -23.047 1.00 92.62 94 SER A C 1
ATOM 715 O O . SER A 1 94 ? 4.185 -1.467 -23.487 1.00 92.62 94 SER A O 1
ATOM 717 N N . VAL A 1 95 ? 4.949 0.013 -21.964 1.00 95.38 95 VAL A N 1
ATOM 718 C CA . VAL A 1 95 ? 5.726 -0.949 -21.186 1.00 95.38 95 VAL A CA 1
ATOM 719 C C . VAL A 1 95 ? 4.829 -1.979 -20.500 1.00 95.38 95 VAL A C 1
ATOM 721 O O . VAL A 1 95 ? 5.127 -3.169 -20.574 1.00 95.38 95 VAL A O 1
ATOM 724 N N . VAL A 1 96 ? 3.681 -1.572 -19.946 1.00 96.38 96 VAL A N 1
ATOM 725 C CA . VAL A 1 96 ? 2.711 -2.514 -19.363 1.00 96.38 96 VAL A CA 1
ATOM 726 C C . VAL A 1 96 ? 2.119 -3.441 -20.424 1.00 96.38 96 VAL A C 1
ATOM 728 O O . VAL A 1 96 ? 2.072 -4.653 -20.224 1.00 96.38 96 VAL A O 1
ATOM 731 N N . ALA A 1 97 ? 1.755 -2.913 -21.598 1.00 94.94 97 ALA A N 1
ATOM 732 C CA . ALA A 1 97 ? 1.254 -3.745 -22.691 1.00 94.94 97 ALA A CA 1
ATOM 733 C C . ALA A 1 97 ? 2.313 -4.752 -23.160 1.00 94.94 97 ALA A C 1
ATOM 735 O O . ALA A 1 97 ? 1.984 -5.883 -23.523 1.00 94.94 97 ALA A O 1
ATOM 736 N N . ARG A 1 98 ? 3.592 -4.355 -23.156 1.00 95.69 98 ARG A N 1
ATOM 737 C CA . ARG A 1 98 ? 4.692 -5.248 -23.511 1.00 95.69 98 ARG A CA 1
ATOM 738 C C . ARG A 1 98 ? 4.905 -6.339 -22.466 1.00 95.69 98 ARG A C 1
ATOM 740 O O . ARG A 1 98 ? 4.983 -7.497 -22.857 1.00 95.69 98 ARG A O 1
ATOM 747 N N . LEU A 1 99 ? 4.943 -5.996 -21.179 1.00 96.12 99 LEU A N 1
ATOM 748 C CA . LEU A 1 99 ? 5.093 -6.959 -20.081 1.00 96.12 99 LEU A CA 1
ATOM 749 C C . LEU A 1 99 ? 4.001 -8.033 -20.120 1.00 96.12 99 LEU A C 1
ATOM 751 O O . LEU A 1 99 ? 4.313 -9.221 -20.082 1.00 96.12 99 LEU A O 1
ATOM 755 N N . LEU A 1 100 ? 2.738 -7.625 -20.284 1.00 96.50 100 LEU A N 1
ATOM 756 C CA . LEU A 1 100 ? 1.606 -8.556 -20.382 1.00 96.50 100 LEU A CA 1
ATOM 757 C C . LEU A 1 100 ? 1.714 -9.479 -21.610 1.00 96.50 100 LEU A C 1
ATOM 759 O O . LEU A 1 100 ? 1.372 -10.654 -21.535 1.00 96.50 100 LEU A O 1
ATOM 763 N N . ARG A 1 101 ? 2.243 -8.986 -22.740 1.00 95.31 101 ARG A N 1
ATOM 764 C CA . ARG A 1 101 ? 2.503 -9.813 -23.938 1.00 95.31 101 ARG A CA 1
ATOM 765 C C . ARG A 1 101 ? 3.671 -10.783 -23.769 1.00 95.31 101 ARG A C 1
ATOM 767 O O . ARG A 1 101 ? 3.728 -11.766 -24.501 1.00 95.31 101 ARG A O 1
ATOM 774 N N . LEU A 1 102 ? 4.612 -10.486 -22.875 1.00 95.75 102 LEU A N 1
ATOM 775 C CA . LEU A 1 102 ? 5.819 -11.284 -22.667 1.00 95.75 102 LEU A CA 1
ATOM 776 C C . LEU A 1 102 ? 5.729 -12.242 -21.474 1.00 95.75 102 LEU A C 1
ATOM 778 O O . LEU A 1 102 ? 6.691 -12.957 -21.236 1.00 95.75 102 LEU A O 1
ATOM 782 N N . GLY A 1 103 ? 4.599 -12.308 -20.762 1.00 95.12 103 GLY A N 1
ATOM 783 C CA . GLY A 1 103 ? 4.361 -13.325 -19.728 1.00 95.12 103 GLY A CA 1
ATOM 784 C C . GLY A 1 103 ? 3.969 -12.787 -18.352 1.00 95.12 103 GLY A C 1
ATOM 785 O O . GLY A 1 103 ? 3.655 -13.582 -17.466 1.00 95.12 103 GLY A O 1
ATOM 786 N N . ALA A 1 104 ? 3.924 -11.464 -18.153 1.00 96.88 104 ALA A N 1
ATOM 787 C CA . ALA A 1 104 ? 3.316 -10.921 -16.942 1.00 96.88 104 ALA A CA 1
ATOM 788 C C . ALA A 1 104 ? 1.822 -11.280 -16.905 1.00 96.88 104 ALA A C 1
ATOM 790 O O . ALA A 1 104 ? 1.090 -11.034 -17.863 1.00 96.88 104 ALA A O 1
ATOM 791 N N . VAL A 1 105 ? 1.371 -11.860 -15.795 1.00 96.94 105 VAL A N 1
ATOM 792 C CA . VAL A 1 105 ? -0.031 -12.261 -15.590 1.00 96.94 105 VAL A CA 1
ATOM 793 C C . VAL A 1 105 ? -0.857 -11.157 -14.938 1.00 96.94 105 VAL A C 1
ATOM 795 O O . VAL A 1 105 ? -2.079 -11.132 -15.073 1.00 96.94 105 VAL A O 1
ATOM 798 N N . ALA A 1 106 ? -0.190 -10.223 -14.261 1.00 97.94 106 ALA A N 1
ATOM 799 C CA . ALA A 1 106 ? -0.801 -9.009 -13.753 1.00 97.94 106 ALA A CA 1
ATOM 800 C C . ALA A 1 106 ? 0.224 -7.880 -13.626 1.00 97.94 106 ALA A C 1
ATOM 802 O O . ALA A 1 106 ? 1.430 -8.113 -13.515 1.00 97.94 106 ALA A O 1
ATOM 803 N N . TYR A 1 107 ? -0.281 -6.652 -13.622 1.00 98.00 107 TYR A N 1
ATOM 804 C CA . TYR A 1 107 ? 0.505 -5.438 -13.489 1.00 98.00 107 TYR A CA 1
ATOM 805 C C . TYR A 1 107 ? -0.237 -4.412 -12.630 1.00 98.00 107 TYR A C 1
ATOM 807 O O . TYR A 1 107 ? -1.392 -4.103 -12.911 1.00 98.00 107 TYR A O 1
ATOM 815 N N . THR A 1 108 ? 0.428 -3.822 -11.642 1.00 97.56 108 THR A N 1
ATOM 816 C CA . THR A 1 108 ? -0.082 -2.670 -10.887 1.00 97.56 108 THR A CA 1
ATOM 817 C C . THR A 1 108 ? 0.896 -1.498 -10.956 1.00 97.56 108 THR A C 1
ATOM 819 O O . THR A 1 108 ? 2.110 -1.662 -10.834 1.00 97.56 108 THR A O 1
ATOM 822 N N . GLY A 1 109 ? 0.377 -0.298 -11.197 1.00 96.50 109 GLY A N 1
ATOM 823 C CA . GLY A 1 109 ? 1.180 0.919 -11.305 1.00 96.50 109 GLY A CA 1
ATOM 824 C C . GLY A 1 109 ? 0.346 2.130 -11.707 1.00 96.50 109 GLY A C 1
ATOM 825 O O . GLY A 1 109 ? -0.867 2.038 -11.887 1.00 96.50 109 GLY A O 1
ATOM 826 N N . GLY A 1 110 ? 0.998 3.276 -11.884 1.00 94.88 110 GLY A N 1
ATOM 827 C CA . GLY A 1 110 ? 0.319 4.522 -12.235 1.00 94.88 110 GLY A CA 1
ATOM 828 C C . GLY A 1 110 ? 0.072 4.680 -13.728 1.00 94.88 110 GLY A C 1
ATOM 829 O O . GLY A 1 110 ? 0.999 4.595 -14.534 1.00 94.88 110 GLY A O 1
ATOM 830 N N . SER A 1 111 ? -1.168 4.983 -14.104 1.00 93.12 111 SER A N 1
ATOM 831 C CA . SER A 1 111 ? -1.544 5.382 -15.471 1.00 93.12 111 SER A CA 1
ATOM 832 C C . SER A 1 111 ? -1.088 6.796 -15.837 1.00 93.12 111 SER A C 1
ATOM 834 O O . SER A 1 111 ? -1.166 7.202 -16.995 1.00 93.12 111 SER A O 1
ATOM 836 N N . ARG A 1 112 ? -0.629 7.563 -14.849 1.00 90.31 112 ARG A N 1
ATOM 837 C CA . ARG A 1 112 ? -0.036 8.894 -14.970 1.00 90.31 112 ARG A CA 1
ATOM 838 C C . ARG A 1 112 ? 1.156 8.982 -14.021 1.00 90.31 112 ARG A C 1
ATOM 840 O O . ARG A 1 112 ? 1.542 7.987 -13.403 1.00 90.31 112 ARG A O 1
ATOM 847 N N . GLU A 1 113 ? 1.791 10.140 -13.974 1.00 86.88 113 GLU A N 1
ATOM 848 C CA . GLU A 1 113 ? 2.913 10.426 -13.091 1.00 86.88 113 GLU A CA 1
ATOM 849 C C . GLU A 1 113 ? 2.563 10.023 -11.642 1.00 86.88 113 GLU A C 1
ATOM 851 O O . GLU A 1 113 ? 1.457 10.269 -11.188 1.00 86.88 113 GLU A O 1
ATOM 856 N N . LEU A 1 114 ? 3.459 9.334 -10.929 1.00 84.12 114 LEU A N 1
ATOM 857 C CA . LEU A 1 114 ? 3.221 8.921 -9.541 1.00 84.12 114 LEU A CA 1
ATOM 858 C C . LEU A 1 114 ? 4.249 9.598 -8.644 1.00 84.12 114 LEU A C 1
ATOM 860 O O . LEU A 1 114 ? 5.438 9.295 -8.758 1.00 84.12 114 LEU A O 1
ATOM 864 N 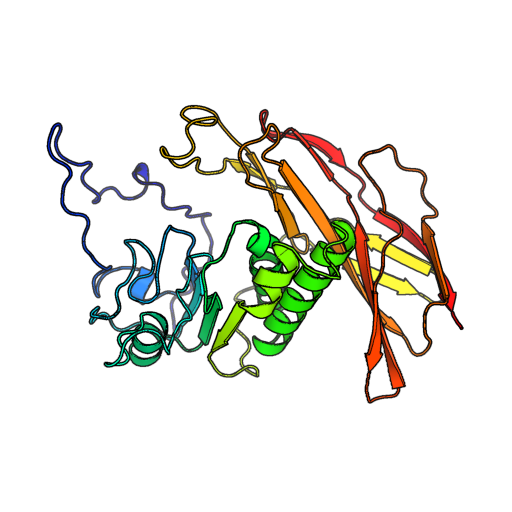N . PRO A 1 115 ? 3.830 10.504 -7.751 1.00 82.81 115 PRO A N 1
ATOM 865 C CA . PRO A 1 115 ? 4.725 11.035 -6.748 1.00 82.81 115 PRO A CA 1
ATOM 866 C C . PRO A 1 115 ? 4.892 10.023 -5.606 1.00 82.81 115 PRO A C 1
ATOM 868 O O . PRO A 1 115 ? 4.242 8.972 -5.539 1.00 82.81 115 PRO A O 1
ATOM 871 N N . ALA A 1 116 ? 5.774 10.345 -4.669 1.00 81.44 116 ALA A N 1
ATOM 872 C CA . ALA A 1 116 ? 6.104 9.453 -3.567 1.00 81.44 116 ALA A CA 1
ATOM 873 C C . ALA A 1 116 ? 4.945 9.230 -2.570 1.00 81.44 116 ALA A C 1
ATOM 875 O O . ALA A 1 116 ? 4.940 8.232 -1.853 1.00 81.44 116 ALA A O 1
ATOM 876 N N . GLN A 1 117 ? 3.915 10.080 -2.597 1.00 88.25 117 GLN A N 1
ATOM 877 C CA . GLN A 1 117 ? 2.633 9.898 -1.906 1.00 88.25 117 GLN A CA 1
ATOM 878 C C . GLN A 1 117 ? 1.866 8.644 -2.372 1.00 88.25 117 GLN A C 1
ATOM 880 O O . GLN A 1 117 ? 0.884 8.257 -1.748 1.00 88.25 117 GLN A O 1
ATOM 885 N N . SER A 1 118 ? 2.311 7.960 -3.429 1.00 91.31 118 SER A N 1
ATOM 886 C CA . SER A 1 118 ? 1.778 6.650 -3.825 1.00 91.31 118 SER A CA 1
ATOM 887 C C . SER A 1 118 ? 2.181 5.505 -2.885 1.00 91.31 118 SER A C 1
ATOM 889 O O . SER A 1 118 ? 1.613 4.417 -2.970 1.00 91.31 118 SER A O 1
ATOM 891 N N . GLN A 1 119 ? 3.129 5.725 -1.964 1.00 91.69 119 GLN A N 1
ATOM 892 C CA . GLN A 1 119 ? 3.686 4.677 -1.102 1.00 91.69 119 GLN A CA 1
ATOM 893 C C . GLN A 1 119 ? 2.644 3.861 -0.305 1.00 91.69 119 GLN A C 1
ATOM 895 O O . GLN A 1 119 ? 2.788 2.633 -0.294 1.00 91.69 119 GLN A O 1
ATOM 900 N N . PRO A 1 120 ? 1.582 4.450 0.295 1.00 94.69 120 PRO A N 1
ATOM 901 C CA . PRO A 1 120 ? 0.528 3.675 0.951 1.00 94.69 120 PRO A CA 1
ATOM 902 C C . PRO A 1 120 ? -0.115 2.634 0.033 1.00 94.69 120 PRO A C 1
ATOM 904 O O . PRO A 1 120 ? -0.270 1.483 0.430 1.00 94.69 120 PRO A O 1
ATOM 907 N N . LEU A 1 121 ? -0.424 3.015 -1.214 1.00 95.81 121 LEU A N 1
ATOM 908 C CA . LEU A 1 121 ? -1.051 2.134 -2.205 1.00 95.81 121 LEU A CA 1
ATOM 909 C C . LEU A 1 121 ? -0.143 0.933 -2.501 1.00 95.81 121 LEU A C 1
ATOM 911 O O . LEU A 1 121 ? -0.585 -0.211 -2.530 1.00 95.81 121 LEU A O 1
ATOM 915 N N . ARG A 1 122 ? 1.153 1.195 -2.688 1.00 95.12 122 ARG A N 1
ATOM 916 C CA . ARG A 1 122 ? 2.146 0.170 -3.029 1.00 95.12 122 ARG A CA 1
ATOM 917 C C . ARG A 1 122 ? 2.346 -0.832 -1.896 1.00 95.12 122 ARG A C 1
ATOM 919 O O . ARG A 1 122 ? 2.359 -2.038 -2.127 1.00 95.12 122 ARG A O 1
ATOM 926 N N . MET A 1 123 ? 2.509 -0.332 -0.671 1.00 95.44 123 MET A N 1
ATOM 927 C CA . MET A 1 123 ? 2.746 -1.179 0.498 1.00 95.44 123 MET A CA 1
ATOM 928 C C . MET A 1 123 ? 1.508 -1.994 0.859 1.00 95.44 123 MET A C 1
ATOM 930 O O . MET A 1 123 ? 1.635 -3.186 1.119 1.00 95.44 123 MET A O 1
ATOM 934 N N . GLU A 1 124 ? 0.317 -1.395 0.823 1.00 96.88 124 GLU A N 1
ATOM 935 C CA . GLU A 1 124 ? -0.912 -2.115 1.170 1.00 96.88 124 GLU A CA 1
ATOM 936 C C . GLU A 1 124 ? -1.351 -3.112 0.098 1.00 96.88 124 GLU A C 1
ATOM 938 O O . GLU A 1 124 ? -1.907 -4.151 0.449 1.00 96.88 124 GLU A O 1
ATOM 943 N N . PHE A 1 125 ? -1.013 -2.880 -1.176 1.00 97.56 125 PHE A N 1
ATOM 944 C CA . PHE A 1 125 ? -1.135 -3.915 -2.205 1.00 97.56 125 PHE A CA 1
ATOM 945 C C . PHE A 1 125 ? -0.310 -5.150 -1.828 1.00 97.56 125 PHE A C 1
ATOM 947 O O . PHE A 1 125 ? -0.838 -6.259 -1.771 1.00 97.56 125 PHE A O 1
ATOM 954 N N . TRP A 1 126 ? 0.974 -4.970 -1.500 1.00 95.94 126 TRP A N 1
ATOM 955 C CA . TRP A 1 126 ? 1.824 -6.094 -1.108 1.00 95.94 126 TRP A CA 1
ATOM 956 C C . TRP A 1 126 ? 1.420 -6.713 0.233 1.00 95.94 126 TRP A C 1
ATOM 958 O O . TRP A 1 126 ? 1.463 -7.934 0.349 1.00 95.94 126 TRP A O 1
ATOM 968 N N . ASN A 1 127 ? 0.958 -5.929 1.213 1.00 95.56 127 ASN A N 1
ATOM 969 C CA . ASN A 1 127 ? 0.409 -6.475 2.458 1.00 95.56 127 ASN A CA 1
ATOM 970 C C . ASN A 1 127 ? -0.819 -7.363 2.191 1.00 95.56 127 ASN A C 1
ATOM 972 O O . ASN A 1 127 ? -0.935 -8.412 2.819 1.00 95.56 127 ASN A O 1
ATOM 976 N N . GLY A 1 128 ? -1.695 -6.989 1.251 1.00 95.50 128 GLY A N 1
ATOM 977 C CA . GLY A 1 128 ? -2.836 -7.814 0.838 1.00 95.50 128 GLY A CA 1
ATOM 978 C C . GLY A 1 128 ? -2.407 -9.106 0.145 1.00 95.50 128 GLY A C 1
ATOM 979 O O . GLY A 1 128 ? -2.764 -10.201 0.583 1.00 95.50 128 GLY A O 1
ATOM 980 N N . VAL A 1 129 ? -1.546 -9.003 -0.873 1.00 95.56 129 VAL A N 1
ATOM 981 C CA . VAL A 1 129 ? -1.016 -10.175 -1.594 1.00 95.56 129 VAL A CA 1
ATOM 982 C C . VAL A 1 129 ? -0.315 -11.149 -0.640 1.00 95.56 129 VAL A C 1
ATOM 984 O O . VAL A 1 129 ? -0.550 -12.355 -0.693 1.00 95.56 129 VAL A O 1
ATOM 987 N N . LEU A 1 130 ? 0.521 -10.640 0.270 1.00 93.12 130 LEU A N 1
ATOM 988 C CA . LEU A 1 130 ? 1.242 -11.450 1.258 1.00 93.12 130 LEU A CA 1
ATOM 989 C C . LEU A 1 130 ? 0.341 -11.972 2.390 1.00 93.12 130 LEU A C 1
ATOM 991 O O . LEU A 1 130 ? 0.731 -12.909 3.085 1.00 93.12 130 LEU A O 1
ATOM 995 N N . ALA A 1 131 ? -0.860 -11.415 2.561 1.00 91.75 131 ALA A N 1
ATOM 996 C CA . ALA A 1 131 ? -1.906 -11.967 3.422 1.00 91.75 131 ALA A CA 1
ATOM 997 C C . ALA A 1 131 ? -2.734 -13.070 2.731 1.00 91.75 131 ALA A C 1
ATOM 999 O O . ALA A 1 131 ? -3.582 -13.686 3.375 1.00 91.75 131 ALA A O 1
ATOM 1000 N N . GLY A 1 132 ? -2.466 -13.355 1.450 1.00 93.19 132 GLY A N 1
ATOM 1001 C CA . GLY A 1 132 ? -3.168 -14.373 0.666 1.00 93.19 132 GLY A CA 1
ATOM 1002 C C . GLY A 1 132 ? -4.445 -13.875 -0.013 1.00 93.19 132 GLY A C 1
ATOM 1003 O O . GLY A 1 132 ? -5.229 -14.698 -0.482 1.00 93.19 132 GLY A O 1
ATOM 1004 N N . GLU A 1 133 ? -4.656 -12.559 -0.068 1.00 96.25 133 GLU A N 1
ATOM 1005 C CA . GLU A 1 133 ? -5.758 -11.950 -0.814 1.00 96.25 133 GLU A CA 1
ATOM 1006 C C . GLU A 1 133 ? -5.582 -12.173 -2.328 1.00 96.25 133 GLU A C 1
ATOM 1008 O O . GLU A 1 133 ? -4.465 -12.297 -2.848 1.00 96.25 133 GLU A O 1
ATOM 1013 N N . THR A 1 134 ? -6.696 -12.195 -3.060 1.00 98.19 134 THR A N 1
ATOM 1014 C CA . THR A 1 134 ? -6.664 -12.073 -4.522 1.00 98.19 134 THR A CA 1
ATOM 1015 C C . THR A 1 134 ? -6.092 -10.713 -4.932 1.00 98.19 134 THR A C 1
ATOM 1017 O O . THR A 1 134 ? -6.101 -9.751 -4.163 1.00 98.19 134 THR A O 1
ATOM 1020 N N . LEU A 1 135 ? -5.606 -10.585 -6.168 1.00 97.88 135 LEU A N 1
ATOM 1021 C CA . LEU A 1 135 ? -5.051 -9.323 -6.661 1.00 97.88 135 LEU A CA 1
ATOM 1022 C C . LEU A 1 135 ? -6.071 -8.178 -6.635 1.00 97.88 135 LEU A C 1
ATOM 1024 O O . LEU A 1 135 ? -5.699 -7.033 -6.383 1.00 97.88 135 LEU A O 1
ATOM 1028 N N . GLY A 1 136 ? -7.348 -8.477 -6.878 1.00 98.19 136 GLY A N 1
ATOM 1029 C CA . GLY A 1 136 ? -8.442 -7.516 -6.786 1.00 98.19 136 GLY A CA 1
ATOM 1030 C C . GLY A 1 136 ? -8.695 -7.060 -5.351 1.00 98.19 136 GLY A C 1
ATOM 1031 O O . GLY A 1 136 ? -8.815 -5.860 -5.110 1.00 98.19 136 GLY A O 1
ATOM 1032 N N . GLU A 1 137 ? -8.718 -7.989 -4.393 1.00 97.38 137 GLU A N 1
ATOM 1033 C CA . GLU A 1 137 ? -8.832 -7.671 -2.963 1.00 97.38 137 GLU A CA 1
ATOM 1034 C C . GLU A 1 137 ? -7.638 -6.837 -2.480 1.00 97.38 137 GLU A C 1
ATOM 1036 O O . GLU A 1 137 ? -7.842 -5.774 -1.894 1.00 97.38 137 GLU A O 1
ATOM 1041 N N . ALA A 1 138 ? -6.414 -7.229 -2.844 1.00 97.75 138 ALA A N 1
ATOM 1042 C CA . ALA A 1 138 ? -5.196 -6.495 -2.517 1.00 97.75 138 ALA A CA 1
ATOM 1043 C C . ALA A 1 138 ? -5.167 -5.091 -3.147 1.00 97.75 138 ALA A C 1
ATOM 1045 O O . ALA A 1 138 ? -4.736 -4.120 -2.521 1.00 97.75 138 ALA A O 1
ATOM 1046 N N . HIS A 1 139 ? -5.663 -4.938 -4.379 1.00 97.75 139 HIS A N 1
ATOM 1047 C CA . HIS A 1 139 ? -5.804 -3.623 -5.003 1.00 97.75 139 HIS A CA 1
ATOM 1048 C C . HIS A 1 139 ? -6.864 -2.772 -4.296 1.00 97.75 139 HIS A C 1
ATOM 1050 O O . HIS A 1 139 ? -6.626 -1.599 -4.023 1.00 97.75 139 HIS A O 1
ATOM 1056 N N . MET A 1 140 ? -8.007 -3.348 -3.921 1.00 95.19 140 MET A N 1
ATOM 1057 C CA . MET A 1 140 ? -9.015 -2.643 -3.123 1.00 95.19 140 MET A CA 1
ATOM 1058 C C . MET A 1 140 ? -8.474 -2.238 -1.749 1.00 95.19 140 MET A C 1
ATOM 1060 O O . MET A 1 140 ? -8.756 -1.137 -1.272 1.00 95.19 140 MET A O 1
ATOM 1064 N N . ARG A 1 141 ? -7.664 -3.089 -1.115 1.00 95.50 141 ARG A N 1
ATOM 1065 C CA . ARG A 1 141 ? -6.948 -2.782 0.125 1.00 95.50 141 ARG A CA 1
ATOM 1066 C C . ARG A 1 141 ? -5.989 -1.606 -0.049 1.00 95.50 141 ARG A C 1
ATOM 1068 O O . ARG A 1 141 ? -6.038 -0.673 0.751 1.00 95.50 141 ARG A O 1
ATOM 1075 N N . ALA A 1 142 ? -5.207 -1.593 -1.126 1.00 97.00 142 ALA A N 1
ATOM 1076 C CA . ALA A 1 142 ? -4.369 -0.456 -1.490 1.00 97.00 142 ALA A CA 1
ATOM 1077 C C . ALA A 1 142 ? -5.191 0.833 -1.625 1.00 97.00 142 ALA A C 1
ATOM 1079 O O . ALA A 1 142 ? -4.893 1.816 -0.951 1.00 97.00 142 ALA A O 1
ATOM 1080 N N . GLN A 1 143 ? -6.271 0.818 -2.411 1.00 95.38 143 GLN A N 1
ATOM 1081 C CA . GLN A 1 143 ? -7.151 1.980 -2.593 1.00 95.38 143 GLN A CA 1
ATOM 1082 C C . GLN A 1 143 ? -7.733 2.479 -1.261 1.00 95.38 143 GLN A C 1
ATOM 1084 O O . GLN A 1 143 ? -7.774 3.682 -1.000 1.00 95.38 143 GLN A O 1
ATOM 1089 N N . ASN A 1 144 ? -8.111 1.562 -0.367 1.00 94.19 144 ASN A N 1
ATOM 1090 C CA . ASN A 1 144 ? -8.576 1.898 0.979 1.00 94.19 144 ASN A CA 1
ATOM 1091 C C . ASN A 1 144 ? -7.502 2.613 1.812 1.00 94.19 144 ASN A C 1
ATOM 1093 O O . ASN A 1 144 ? -7.821 3.553 2.541 1.00 94.19 144 ASN A O 1
ATOM 1097 N N . ALA A 1 145 ? -6.240 2.208 1.691 1.00 95.50 145 ALA A N 1
ATOM 1098 C CA . ALA A 1 145 ? -5.123 2.879 2.344 1.00 95.50 145 ALA A CA 1
ATOM 1099 C C . ALA A 1 145 ? -4.870 4.279 1.772 1.00 95.50 145 ALA A C 1
ATOM 1101 O O . ALA A 1 145 ? -4.628 5.216 2.532 1.00 95.50 145 ALA A O 1
ATOM 1102 N N . GLY A 1 146 ? -4.999 4.438 0.450 1.00 94.31 146 GLY A N 1
ATOM 1103 C CA . GLY A 1 146 ? -4.975 5.741 -0.219 1.00 94.31 146 GLY A CA 1
ATOM 1104 C C . GLY A 1 146 ? -6.051 6.683 0.324 1.00 94.31 146 GLY A C 1
ATOM 1105 O O . GLY A 1 146 ? -5.742 7.804 0.724 1.00 94.31 146 GLY A O 1
ATOM 1106 N N . MET A 1 147 ? -7.291 6.198 0.460 1.00 93.31 147 MET A N 1
ATOM 1107 C CA . MET A 1 147 ? -8.385 6.965 1.072 1.00 93.31 147 MET A CA 1
ATOM 1108 C C . MET A 1 147 ? -8.094 7.354 2.525 1.00 93.31 147 MET A C 1
ATOM 1110 O O . MET A 1 147 ? -8.387 8.477 2.933 1.00 93.31 147 MET A O 1
ATOM 1114 N N . MET A 1 148 ? -7.507 6.456 3.322 1.00 95.19 148 MET A N 1
ATOM 1115 C CA . MET A 1 148 ? -7.125 6.796 4.693 1.00 95.19 148 MET A CA 1
ATOM 1116 C C . MET A 1 148 ? -6.005 7.839 4.733 1.00 95.19 148 MET A C 1
ATOM 1118 O O . MET A 1 148 ? -6.096 8.775 5.522 1.00 95.19 148 MET A O 1
ATOM 1122 N N . ALA A 1 149 ? -5.002 7.745 3.857 1.00 93.69 149 ALA A N 1
ATOM 1123 C CA . ALA A 1 149 ? -3.946 8.751 3.748 1.00 93.69 149 ALA A CA 1
ATOM 1124 C C . ALA A 1 149 ? -4.496 10.129 3.331 1.00 93.69 149 ALA A C 1
ATOM 1126 O O . ALA A 1 149 ? -4.116 11.141 3.920 1.00 93.69 149 ALA A O 1
ATOM 1127 N N . MET A 1 150 ? -5.455 10.172 2.393 1.00 92.56 150 MET A N 1
ATOM 1128 C CA . MET A 1 150 ? -6.177 11.404 2.043 1.00 92.56 150 MET A CA 1
ATOM 1129 C C . MET A 1 150 ? -6.843 12.023 3.272 1.00 92.56 150 MET A C 1
ATOM 1131 O O . MET A 1 150 ? -6.684 13.216 3.526 1.00 92.56 150 MET A O 1
ATOM 1135 N N . ARG A 1 151 ? -7.552 11.213 4.070 1.00 93.00 151 ARG A N 1
ATOM 1136 C CA . ARG A 1 151 ? -8.200 11.696 5.294 1.00 93.00 151 ARG A CA 1
ATOM 1137 C C . ARG A 1 151 ? -7.193 12.207 6.308 1.00 93.00 151 ARG A C 1
ATOM 1139 O O . ARG A 1 151 ? -7.400 13.289 6.854 1.00 93.00 151 ARG A O 1
ATOM 1146 N N . GLU A 1 152 ? -6.103 11.483 6.550 1.00 92.31 152 GLU A N 1
ATOM 1147 C CA . GLU A 1 152 ? -5.043 11.906 7.473 1.00 92.31 152 GLU A CA 1
ATOM 1148 C C . GLU A 1 152 ? -4.470 13.277 7.094 1.00 92.31 152 GLU A C 1
ATOM 1150 O O . GLU A 1 152 ? -4.322 14.132 7.969 1.00 92.31 152 GLU A O 1
ATOM 1155 N N . GLN A 1 153 ? -4.288 13.538 5.798 1.00 90.38 153 GLN A N 1
ATOM 1156 C CA . GLN A 1 153 ? -3.741 14.795 5.276 1.00 90.38 153 GLN A CA 1
ATOM 1157 C C . GLN A 1 153 ? -4.791 15.878 4.968 1.00 90.38 153 GLN A C 1
ATOM 1159 O O . GLN A 1 153 ? -4.433 16.987 4.582 1.00 90.38 153 GLN A O 1
ATOM 1164 N N . ASN A 1 154 ? -6.082 15.602 5.186 1.00 90.56 154 ASN A N 1
ATOM 1165 C CA . ASN A 1 154 ? -7.200 16.481 4.807 1.00 90.56 154 ASN A CA 1
ATOM 1166 C C . ASN A 1 154 ? -7.245 16.797 3.295 1.00 90.56 154 ASN A C 1
ATOM 1168 O O . ASN A 1 154 ? -7.642 17.886 2.889 1.00 90.56 154 ASN A O 1
ATOM 1172 N N . GLU A 1 155 ? -6.869 15.836 2.454 1.00 90.12 155 GLU A N 1
ATOM 1173 C CA . GLU A 1 155 ? -6.851 15.948 0.989 1.00 90.12 155 GLU A CA 1
ATOM 1174 C C . GLU A 1 155 ? -8.157 15.450 0.334 1.00 90.12 155 GLU A C 1
ATOM 1176 O O . GLU A 1 155 ? -8.179 15.008 -0.820 1.00 90.12 155 GLU A O 1
ATOM 1181 N N . ASP A 1 156 ? -9.271 15.494 1.072 1.00 81.75 156 ASP A N 1
ATOM 1182 C CA . ASP A 1 156 ? -10.568 14.996 0.605 1.00 81.75 156 ASP A CA 1
ATOM 1183 C C . ASP A 1 156 ? -11.049 15.738 -0.654 1.00 81.75 156 ASP A C 1
ATOM 1185 O O . ASP A 1 156 ? -11.640 15.112 -1.524 1.00 81.75 156 ASP A O 1
ATOM 1189 N N . GLU A 1 157 ? -10.769 17.034 -0.812 1.00 82.88 157 GLU A N 1
ATOM 1190 C CA . GLU A 1 157 ? -11.198 17.833 -1.977 1.00 82.88 157 GLU A CA 1
ATOM 1191 C C . GLU A 1 157 ? -10.153 17.884 -3.108 1.00 82.88 157 GLU A C 1
ATOM 1193 O O . GLU A 1 157 ? -10.463 18.255 -4.240 1.00 82.88 157 GLU A O 1
ATOM 1198 N N . GLY A 1 158 ? -8.916 17.471 -2.832 1.00 81.94 158 GLY A N 1
ATOM 1199 C CA . GLY A 1 158 ? -7.767 17.628 -3.721 1.00 81.94 158 GLY A CA 1
ATOM 1200 C C . GLY A 1 158 ? -6.464 17.349 -2.978 1.00 81.94 158 GLY A C 1
ATOM 1201 O O . GLY A 1 158 ? -6.395 17.549 -1.770 1.00 81.94 158 GLY A O 1
ATOM 1202 N N . GLY A 1 159 ? -5.431 16.893 -3.687 1.00 86.75 159 GLY A N 1
ATOM 1203 C CA . GLY A 1 159 ? -4.122 16.630 -3.085 1.00 86.75 159 GLY A CA 1
ATOM 1204 C C . GLY A 1 159 ? -3.358 15.491 -3.749 1.00 86.75 159 GLY A C 1
ATOM 1205 O O . GLY A 1 159 ? -3.860 14.834 -4.668 1.00 86.75 159 GLY A O 1
ATOM 1206 N N . ALA A 1 160 ? -2.123 15.279 -3.301 1.00 87.81 160 ALA A N 1
ATOM 1207 C CA . ALA A 1 160 ? -1.219 14.305 -3.897 1.00 87.81 160 ALA A CA 1
ATOM 1208 C C . ALA A 1 160 ? -1.674 12.856 -3.649 1.00 87.81 160 ALA A C 1
ATOM 1210 O O . ALA A 1 160 ? -1.633 12.046 -4.576 1.00 87.81 160 ALA A O 1
ATOM 1211 N N . TYR A 1 161 ? -2.173 12.525 -2.455 1.00 89.56 161 TYR A N 1
ATOM 1212 C CA . TYR A 1 161 ? -2.722 11.201 -2.142 1.00 89.56 161 TYR A CA 1
ATOM 1213 C C . TYR A 1 161 ? -4.022 10.933 -2.901 1.00 89.56 161 TYR A C 1
ATOM 1215 O O . TYR A 1 161 ? -4.217 9.829 -3.421 1.00 89.56 161 TYR A O 1
ATOM 1223 N N . ARG A 1 162 ? -4.888 11.949 -3.040 1.00 89.69 162 ARG A N 1
ATOM 1224 C CA . ARG A 1 162 ? -6.111 11.835 -3.853 1.00 89.69 162 ARG A CA 1
ATOM 1225 C C . ARG A 1 162 ? -5.777 11.557 -5.310 1.00 89.69 162 ARG A C 1
ATOM 1227 O O . ARG A 1 162 ? -6.343 10.644 -5.905 1.00 89.69 162 ARG A O 1
ATOM 1234 N N . TYR A 1 163 ? -4.830 12.308 -5.861 1.00 90.69 163 TYR A N 1
ATOM 1235 C CA . TYR A 1 163 ? -4.344 12.097 -7.217 1.00 90.69 163 TYR A CA 1
ATOM 1236 C C . TYR A 1 163 ? -3.791 10.676 -7.406 1.00 90.69 163 TYR A C 1
ATOM 1238 O O . TYR A 1 163 ? -4.239 9.981 -8.314 1.00 90.69 163 TYR A O 1
ATOM 1246 N N . CYS A 1 164 ? -2.904 10.204 -6.518 1.00 91.62 164 CYS A N 1
ATOM 1247 C CA . CYS A 1 164 ? -2.337 8.850 -6.594 1.00 91.62 164 CYS A CA 1
ATOM 1248 C C . CYS A 1 164 ? -3.420 7.762 -6.609 1.00 91.62 164 CYS A C 1
ATOM 1250 O O . CYS A 1 164 ? -3.363 6.847 -7.428 1.00 91.62 164 CYS A O 1
ATOM 1252 N N . THR A 1 165 ? -4.426 7.891 -5.738 1.00 91.94 165 THR A N 1
ATOM 1253 C CA . THR A 1 165 ? -5.566 6.961 -5.635 1.00 91.94 165 THR A CA 1
ATOM 1254 C C . THR A 1 165 ? -6.331 6.869 -6.963 1.00 91.94 165 THR A C 1
ATOM 1256 O O . THR A 1 165 ? -6.717 5.788 -7.394 1.00 91.94 165 THR A O 1
ATOM 1259 N N . GLN A 1 166 ? -6.495 7.991 -7.671 1.00 91.75 166 GLN A N 1
ATOM 1260 C CA . GLN A 1 166 ? -7.217 8.041 -8.949 1.00 91.75 166 GLN A CA 1
ATOM 1261 C C . GLN A 1 166 ? -6.437 7.466 -10.135 1.00 91.75 166 GLN A C 1
ATOM 1263 O O . GLN A 1 166 ? -7.054 7.044 -11.112 1.00 91.75 166 GLN A O 1
ATOM 1268 N N . VAL A 1 167 ? -5.102 7.489 -10.092 1.00 93.19 167 VAL A N 1
ATOM 1269 C CA . VAL A 1 167 ? -4.275 7.088 -11.241 1.00 93.19 167 VAL A CA 1
ATOM 1270 C C . VAL A 1 167 ? -3.672 5.691 -11.108 1.00 93.19 167 VAL A C 1
ATOM 1272 O O . VAL A 1 167 ? -3.156 5.179 -12.106 1.00 93.19 167 VAL A O 1
ATOM 1275 N N . GLN A 1 168 ? -3.729 5.069 -9.925 1.00 95.19 168 GLN A N 1
ATOM 1276 C CA . GLN A 1 168 ? -3.270 3.697 -9.699 1.00 95.19 168 GLN A CA 1
ATOM 1277 C C . GLN A 1 168 ? -4.191 2.690 -10.396 1.00 95.19 168 GLN A C 1
ATOM 1279 O O . GLN A 1 168 ? -5.391 2.650 -10.142 1.00 95.19 168 GLN A O 1
ATOM 1284 N N . MET A 1 169 ? -3.610 1.834 -11.233 1.00 96.31 169 MET A N 1
ATOM 1285 C CA . MET A 1 169 ? -4.317 0.821 -12.014 1.00 96.31 169 MET A CA 1
ATOM 1286 C C . MET A 1 169 ? -3.883 -0.588 -11.622 1.00 96.31 169 MET A C 1
ATOM 1288 O O . MET A 1 169 ? -2.735 -0.800 -11.231 1.00 96.31 169 MET A O 1
ATOM 1292 N N . LEU A 1 170 ? -4.790 -1.547 -11.811 1.00 97.50 170 LEU A N 1
ATOM 1293 C CA . LEU A 1 170 ? -4.508 -2.979 -11.866 1.00 97.50 170 LEU A CA 1
ATOM 1294 C C . LEU A 1 170 ? -4.916 -3.506 -13.248 1.00 97.50 170 LEU A C 1
ATOM 1296 O O . LEU A 1 170 ? -6.056 -3.330 -13.674 1.00 97.50 170 LEU A O 1
ATOM 1300 N N . PHE A 1 171 ? -3.995 -4.186 -13.922 1.00 97.94 171 PHE A N 1
ATOM 1301 C CA . PHE A 1 171 ? -4.251 -4.990 -15.112 1.00 97.94 171 PHE A CA 1
ATOM 1302 C C . PHE A 1 171 ? -4.012 -6.465 -14.792 1.00 97.94 171 PHE A C 1
ATOM 1304 O O . PHE A 1 171 ? -3.059 -6.792 -14.087 1.00 97.94 171 PHE A O 1
ATOM 1311 N N . GLY A 1 172 ? -4.836 -7.352 -15.343 1.00 96.19 172 GLY A N 1
ATOM 1312 C CA . GLY A 1 172 ? -4.788 -8.793 -15.086 1.00 96.19 172 GLY A CA 1
ATOM 1313 C C . GLY A 1 172 ? -6.120 -9.313 -14.556 1.00 96.19 172 GLY A C 1
ATOM 1314 O O . GLY A 1 172 ? -7.110 -8.581 -14.529 1.00 96.19 172 GLY A O 1
ATOM 1315 N N . ASP A 1 173 ? -6.145 -10.581 -14.152 1.00 97.00 173 ASP A N 1
ATOM 1316 C CA . ASP A 1 173 ? -7.321 -11.190 -13.530 1.00 97.00 173 ASP A CA 1
ATOM 1317 C C . ASP A 1 173 ? -7.392 -10.807 -12.037 1.00 97.00 173 ASP A C 1
ATOM 1319 O O . ASP A 1 173 ? -6.527 -11.231 -11.261 1.00 97.00 173 ASP A O 1
ATOM 1323 N N . PRO A 1 174 ? -8.398 -10.022 -11.598 1.00 97.31 174 PRO A N 1
ATOM 1324 C CA . PRO A 1 174 ? -8.528 -9.636 -10.197 1.00 97.31 174 PRO A CA 1
ATOM 1325 C C . PRO A 1 174 ? -8.826 -10.824 -9.274 1.00 97.31 174 PRO A C 1
ATOM 1327 O O . PRO A 1 174 ? -8.571 -10.713 -8.080 1.00 97.31 174 PRO A O 1
ATOM 1330 N N . ALA A 1 175 ? -9.332 -11.951 -9.786 1.00 97.94 175 ALA A N 1
ATOM 1331 C CA . ALA A 1 175 ? -9.598 -13.147 -8.988 1.00 97.94 175 ALA A CA 1
ATOM 1332 C C . ALA A 1 175 ? -8.344 -14.011 -8.762 1.00 97.94 175 ALA A C 1
ATOM 1334 O O . ALA A 1 175 ? -8.386 -14.979 -8.000 1.00 97.94 175 ALA A O 1
ATOM 1335 N N . MET A 1 176 ? -7.219 -13.686 -9.408 1.00 96.19 176 MET A N 1
ATOM 1336 C CA . MET A 1 176 ? -5.979 -14.433 -9.231 1.00 96.19 176 MET A CA 1
ATOM 1337 C C . MET A 1 176 ? -5.424 -14.233 -7.817 1.00 96.19 176 MET A C 1
ATOM 1339 O O . MET A 1 176 ? -5.315 -13.107 -7.344 1.00 96.19 176 MET A O 1
ATOM 1343 N N . ALA A 1 177 ? -4.995 -15.316 -7.172 1.00 94.94 177 ALA A N 1
ATOM 1344 C CA . ALA A 1 177 ? -4.225 -15.275 -5.932 1.00 94.94 177 ALA A CA 1
ATOM 1345 C C . ALA A 1 177 ? -2.829 -15.864 -6.169 1.00 94.94 177 ALA A C 1
ATOM 1347 O O . ALA A 1 177 ? -2.684 -16.917 -6.800 1.00 94.94 177 ALA A O 1
ATOM 1348 N N . ILE A 1 178 ? -1.792 -15.197 -5.660 1.00 91.50 178 ILE A N 1
ATOM 1349 C CA . ILE A 1 178 ? -0.423 -15.715 -5.740 1.00 91.50 178 ILE A CA 1
ATOM 1350 C C . ILE A 1 178 ? -0.245 -16.787 -4.666 1.00 91.50 178 ILE A C 1
ATOM 1352 O O . ILE A 1 178 ? -0.529 -16.570 -3.489 1.00 91.50 178 ILE A O 1
ATOM 1356 N N . ARG A 1 179 ? 0.279 -17.954 -5.051 1.00 89.69 179 ARG A N 1
ATOM 1357 C CA . ARG A 1 179 ? 0.658 -18.980 -4.079 1.00 89.69 179 ARG A CA 1
ATOM 1358 C C . ARG A 1 179 ? 1.844 -18.497 -3.245 1.00 89.69 179 ARG A C 1
ATOM 1360 O O . ARG A 1 179 ? 2.953 -18.366 -3.759 1.00 89.69 179 ARG A O 1
ATOM 1367 N N . LEU A 1 180 ? 1.630 -18.358 -1.943 1.00 88.62 180 LEU A N 1
ATOM 1368 C CA . LEU A 1 180 ? 2.696 -18.085 -0.985 1.00 88.62 180 LEU A CA 1
ATOM 1369 C C . LEU A 1 180 ? 3.393 -19.399 -0.578 1.00 88.62 180 LEU A C 1
ATOM 1371 O O . LEU A 1 180 ? 2.716 -20.390 -0.290 1.00 88.62 180 LEU A O 1
ATOM 1375 N N . PRO A 1 181 ? 4.738 -19.457 -0.574 1.00 87.62 181 PRO A N 1
ATOM 1376 C CA . PRO A 1 181 ? 5.472 -20.692 -0.294 1.00 87.62 181 PRO A CA 1
ATOM 1377 C C . PRO A 1 181 ? 5.390 -21.121 1.177 1.00 87.62 181 PRO A C 1
ATOM 1379 O O . PRO A 1 181 ? 5.490 -22.312 1.470 1.00 87.62 181 PRO A O 1
ATOM 1382 N N . SER A 1 182 ? 5.203 -20.172 2.093 1.00 87.56 182 SER A N 1
ATOM 1383 C CA . SER A 1 182 ? 5.043 -20.410 3.526 1.00 87.56 182 SER A CA 1
ATOM 1384 C C . SER A 1 182 ? 4.279 -19.254 4.181 1.00 87.56 182 SER A C 1
ATOM 1386 O O . SER A 1 182 ? 4.302 -18.144 3.646 1.00 87.56 182 SER A O 1
ATOM 1388 N N . PRO A 1 183 ? 3.663 -19.472 5.357 1.00 85.62 183 PRO A N 1
ATOM 1389 C CA . PRO A 1 183 ? 3.159 -18.386 6.195 1.00 85.62 183 PRO A CA 1
ATOM 1390 C C . PRO A 1 183 ? 4.264 -17.379 6.575 1.00 85.62 183 PRO A C 1
ATOM 1392 O O . PRO A 1 183 ? 5.449 -17.743 6.570 1.00 85.62 183 PRO A O 1
ATOM 1395 N N . PRO A 1 184 ? 3.907 -16.130 6.929 1.00 86.94 184 PRO A N 1
ATOM 1396 C CA . PRO A 1 184 ? 4.873 -15.139 7.390 1.00 86.94 184 PRO A CA 1
ATOM 1397 C C . PRO A 1 184 ? 5.522 -15.572 8.713 1.00 86.94 184 PRO A C 1
ATOM 1399 O O . PRO A 1 184 ? 4.869 -16.145 9.583 1.00 86.94 184 PRO A O 1
ATOM 1402 N N . ARG A 1 185 ? 6.822 -15.286 8.868 1.00 89.94 185 ARG A N 1
ATOM 1403 C CA . ARG A 1 185 ? 7.586 -15.600 10.094 1.00 89.94 185 ARG A CA 1
ATOM 1404 C C . ARG A 1 185 ? 7.267 -14.651 11.251 1.00 89.94 185 ARG A C 1
ATOM 1406 O O . ARG A 1 185 ? 7.351 -15.047 12.406 1.00 89.94 185 ARG A O 1
ATOM 1413 N N . VAL A 1 186 ? 6.914 -13.412 10.922 1.00 92.25 186 VAL A N 1
ATOM 1414 C CA . VAL A 1 186 ? 6.551 -12.354 11.867 1.00 92.25 186 VAL A CA 1
ATOM 1415 C C . VAL A 1 186 ? 5.051 -12.119 11.759 1.00 92.25 186 VAL A C 1
ATOM 1417 O O . VAL A 1 186 ? 4.516 -12.013 10.654 1.00 92.25 186 VAL A O 1
ATOM 1420 N N . ALA A 1 187 ? 4.368 -12.039 12.901 1.00 93.88 187 ALA A N 1
ATOM 1421 C CA . ALA A 1 187 ? 2.944 -11.738 12.928 1.00 93.88 187 ALA A CA 1
ATOM 1422 C C . ALA A 1 187 ? 2.691 -10.325 12.365 1.00 93.88 187 ALA A C 1
ATOM 1424 O O . ALA A 1 187 ? 3.322 -9.373 12.835 1.00 93.88 187 ALA A O 1
ATOM 1425 N N . PRO A 1 188 ? 1.791 -10.157 11.383 1.00 96.06 188 PRO A N 1
ATOM 1426 C CA . PRO A 1 188 ? 1.446 -8.835 10.890 1.00 96.06 188 PRO A CA 1
ATOM 1427 C C . PRO A 1 188 ? 0.580 -8.070 11.887 1.00 96.06 188 PRO A C 1
ATOM 1429 O O . PRO A 1 188 ? -0.111 -8.661 12.721 1.00 96.06 188 PRO A O 1
ATOM 1432 N N . ALA A 1 189 ? 0.590 -6.747 11.749 1.00 97.06 189 ALA A N 1
ATOM 1433 C CA . ALA A 1 189 ? -0.397 -5.877 12.360 1.00 97.06 189 ALA A CA 1
ATOM 1434 C C . ALA A 1 189 ? -1.819 -6.353 12.051 1.00 97.06 189 ALA A C 1
ATOM 1436 O O . ALA A 1 189 ? -2.122 -6.803 10.941 1.00 97.06 189 ALA A O 1
ATOM 1437 N N . ARG A 1 190 ? -2.705 -6.239 13.040 1.00 96.00 190 ARG A N 1
ATOM 1438 C CA . ARG A 1 190 ? -4.084 -6.723 12.920 1.00 96.00 190 ARG A CA 1
ATOM 1439 C C . ARG A 1 190 ? -5.012 -6.067 13.930 1.00 96.00 190 ARG A C 1
ATOM 1441 O O . ARG A 1 190 ? -4.614 -5.765 15.055 1.00 96.00 190 ARG A O 1
ATOM 1448 N N . ALA A 1 191 ? -6.275 -5.931 13.547 1.00 96.75 191 ALA A N 1
ATOM 1449 C CA . ALA A 1 191 ? -7.348 -5.501 14.431 1.00 96.75 191 ALA A CA 1
ATOM 1450 C C . ALA A 1 191 ? -8.195 -6.704 14.868 1.00 96.75 191 ALA A C 1
ATOM 1452 O O . ALA A 1 191 ? -8.613 -7.511 14.042 1.00 96.75 191 ALA A O 1
ATOM 1453 N N . GLU A 1 192 ? -8.470 -6.804 16.163 1.00 97.12 192 GLU A N 1
ATOM 1454 C CA . GLU A 1 192 ? -9.462 -7.711 16.738 1.00 97.12 192 GLU A CA 1
ATOM 1455 C C . GLU A 1 192 ? -10.652 -6.895 17.232 1.00 97.12 192 GLU A C 1
ATOM 1457 O O . GLU A 1 192 ? -10.471 -5.919 17.959 1.00 97.12 192 GLU A O 1
ATOM 1462 N N . VAL A 1 193 ? -11.869 -7.299 16.871 1.00 96.12 193 VAL A N 1
ATOM 1463 C CA . VAL A 1 193 ? -13.103 -6.630 17.301 1.00 96.12 193 VAL A CA 1
ATOM 1464 C C . VAL A 1 193 ? -13.978 -7.623 18.047 1.00 96.12 193 VAL A C 1
ATOM 1466 O O . VAL A 1 193 ? -14.308 -8.685 17.526 1.00 96.12 193 VAL A O 1
ATOM 1469 N N . ASN A 1 194 ? -14.368 -7.264 19.267 1.00 95.00 194 ASN A N 1
ATOM 1470 C CA . ASN A 1 194 ? -15.272 -8.036 20.104 1.00 95.00 194 ASN A CA 1
ATOM 1471 C C . ASN A 1 194 ? -16.318 -7.100 20.721 1.00 95.00 194 ASN A C 1
ATOM 1473 O O . ASN A 1 194 ? -16.025 -6.342 21.648 1.00 95.00 194 ASN A O 1
ATOM 1477 N N . GLY A 1 195 ? -17.536 -7.143 20.179 1.00 93.38 195 GLY A N 1
ATOM 1478 C CA . GLY A 1 195 ? -18.627 -6.269 20.602 1.00 93.38 195 GLY A CA 1
ATOM 1479 C C . GLY A 1 195 ? -18.288 -4.793 20.393 1.00 93.38 195 GLY A C 1
ATOM 1480 O O . GLY A 1 195 ? -18.041 -4.356 19.272 1.00 93.38 195 GLY A O 1
ATOM 1481 N N . ASP A 1 196 ? -18.290 -4.030 21.483 1.00 96.69 196 ASP A N 1
ATOM 1482 C CA . ASP A 1 196 ? -17.986 -2.597 21.528 1.00 96.69 196 ASP A CA 1
ATOM 1483 C C . ASP A 1 196 ? -16.494 -2.298 21.750 1.00 96.69 196 ASP A C 1
ATOM 1485 O O . ASP A 1 196 ? -16.119 -1.145 21.966 1.00 96.69 196 ASP A O 1
ATOM 1489 N N . ARG A 1 197 ? -15.625 -3.315 21.709 1.00 97.62 197 ARG A N 1
ATOM 1490 C CA . ARG A 1 197 ? -14.180 -3.153 21.879 1.00 97.62 197 ARG A CA 1
ATOM 1491 C C . ARG A 1 197 ? -13.418 -3.574 20.639 1.00 97.62 197 ARG A C 1
ATOM 1493 O O . ARG A 1 197 ? -13.665 -4.638 20.076 1.00 97.62 197 ARG A O 1
ATOM 1500 N N . MET A 1 198 ? -12.426 -2.769 20.279 1.00 97.94 198 MET A N 1
ATOM 1501 C CA . MET A 1 198 ? -11.411 -3.129 19.298 1.00 97.94 198 MET A CA 1
ATOM 1502 C C . MET A 1 198 ? -10.029 -3.086 19.947 1.00 97.94 198 MET A C 1
ATOM 1504 O O . MET A 1 198 ? -9.707 -2.130 20.649 1.00 97.94 198 MET A O 1
ATOM 1508 N N . THR A 1 199 ? -9.210 -4.102 19.692 1.00 98.44 199 THR A N 1
ATOM 1509 C CA . THR A 1 199 ? -7.778 -4.093 20.009 1.00 98.44 199 THR A CA 1
ATOM 1510 C C . THR A 1 199 ? -6.998 -4.098 18.706 1.00 98.44 199 THR A C 1
ATOM 1512 O O . THR A 1 199 ? -7.129 -5.015 17.899 1.00 98.44 199 THR A O 1
ATOM 1515 N N . LEU A 1 200 ? -6.194 -3.065 18.488 1.00 98.38 200 LEU A N 1
ATOM 1516 C CA . LEU A 1 200 ? -5.259 -2.989 17.376 1.00 98.38 200 LEU A CA 1
ATOM 1517 C C . LEU A 1 200 ? -3.883 -3.423 17.864 1.00 98.38 200 LEU A C 1
ATOM 1519 O O . LEU A 1 200 ? -3.400 -2.898 18.862 1.00 98.38 200 LEU A O 1
ATOM 1523 N N . HIS A 1 201 ? -3.270 -4.374 17.172 1.00 98.38 201 HIS A N 1
ATOM 1524 C CA . HIS A 1 201 ? -1.943 -4.885 17.486 1.00 98.38 201 HIS A CA 1
ATOM 1525 C C . HIS A 1 201 ? -0.938 -4.372 16.459 1.00 98.38 201 HIS A C 1
ATOM 1527 O O . HIS A 1 201 ? -1.205 -4.419 15.253 1.00 98.38 201 HIS A O 1
ATOM 1533 N N . ALA A 1 202 ? 0.216 -3.925 16.947 1.00 97.94 202 ALA A N 1
ATOM 1534 C CA . ALA A 1 202 ? 1.390 -3.663 16.129 1.00 97.94 202 ALA A CA 1
ATOM 1535 C C . ALA A 1 202 ? 1.871 -4.959 15.441 1.00 97.94 202 ALA A C 1
ATOM 1537 O O . ALA A 1 202 ? 1.503 -6.061 15.867 1.00 97.94 202 ALA A O 1
ATOM 1538 N N . PRO A 1 203 ? 2.698 -4.853 14.385 1.00 97.44 203 PRO A N 1
ATOM 1539 C CA . PRO A 1 203 ? 3.454 -6.001 13.900 1.00 97.44 203 PRO A CA 1
ATOM 1540 C C . PRO A 1 203 ? 4.298 -6.614 15.024 1.00 97.44 203 PRO A C 1
ATOM 1542 O O . PRO A 1 203 ? 4.750 -5.913 15.928 1.00 97.44 203 PRO A O 1
ATOM 1545 N N . GLY A 1 204 ? 4.559 -7.918 14.933 1.00 96.62 204 GLY A N 1
ATOM 1546 C CA . GLY A 1 204 ? 5.409 -8.626 15.895 1.00 96.62 204 GLY A CA 1
ATOM 1547 C C . GLY A 1 204 ? 6.865 -8.149 15.903 1.00 96.62 204 GLY A C 1
ATOM 1548 O O . GLY A 1 204 ? 7.580 -8.411 16.862 1.00 96.62 204 GLY A O 1
ATOM 1549 N N . GLU A 1 205 ? 7.296 -7.450 14.851 1.00 95.94 205 GLU A N 1
ATOM 1550 C CA . GLU A 1 205 ? 8.623 -6.856 14.739 1.00 95.94 205 GLU A CA 1
ATOM 1551 C C . GLU A 1 205 ? 8.576 -5.599 13.859 1.00 95.94 205 GLU A C 1
ATOM 1553 O O . GLU A 1 205 ? 7.879 -5.565 12.838 1.00 95.94 205 GLU A O 1
ATOM 1558 N N . TRP A 1 206 ? 9.349 -4.583 14.249 1.00 96.38 206 TRP A N 1
ATOM 1559 C CA . TRP A 1 206 ? 9.669 -3.421 13.425 1.00 96.38 206 TRP A CA 1
ATOM 1560 C C . TRP A 1 206 ? 11.115 -3.523 12.943 1.00 96.38 206 TRP A C 1
ATOM 1562 O O . TRP A 1 206 ? 12.033 -3.663 13.747 1.00 96.38 206 TRP A O 1
ATOM 1572 N N . THR A 1 207 ? 11.327 -3.402 11.638 1.00 94.81 207 THR A N 1
ATOM 1573 C CA . THR A 1 207 ? 12.646 -3.465 11.007 1.00 94.81 207 THR A CA 1
ATOM 1574 C C . THR A 1 207 ? 13.039 -2.090 10.491 1.00 94.81 207 THR A C 1
ATOM 1576 O O . THR A 1 207 ? 12.299 -1.474 9.721 1.00 94.81 207 THR A O 1
ATOM 1579 N N . VAL A 1 208 ? 14.223 -1.616 10.872 1.00 93.88 208 VAL A N 1
ATOM 1580 C CA . VAL A 1 208 ? 14.818 -0.414 10.282 1.00 93.88 208 VAL A CA 1
ATOM 1581 C C . VAL A 1 208 ? 15.612 -0.811 9.043 1.00 93.88 208 VAL A C 1
ATOM 1583 O O . VAL A 1 208 ? 16.456 -1.703 9.092 1.00 93.88 208 VAL A O 1
ATOM 1586 N N . VAL A 1 209 ? 15.343 -0.143 7.926 1.00 90.56 209 VAL A N 1
ATOM 1587 C CA . VAL A 1 209 ? 16.035 -0.351 6.653 1.00 90.56 209 VAL A CA 1
ATOM 1588 C C . VAL A 1 209 ? 16.675 0.950 6.194 1.00 90.56 209 VAL A C 1
ATOM 1590 O O . VAL A 1 209 ? 16.047 2.007 6.230 1.00 90.56 209 VAL A O 1
ATOM 1593 N N . ARG A 1 210 ? 17.924 0.887 5.731 1.00 87.06 210 ARG A N 1
ATOM 1594 C CA . ARG A 1 210 ? 18.566 2.027 5.070 1.00 87.06 210 ARG A CA 1
ATOM 1595 C C . ARG A 1 210 ? 17.925 2.221 3.696 1.00 87.06 210 ARG A C 1
ATOM 1597 O O . ARG A 1 210 ? 17.815 1.283 2.906 1.00 87.06 210 ARG A O 1
ATOM 1604 N N . GLY A 1 211 ? 17.447 3.428 3.433 1.00 78.56 211 GLY A N 1
ATOM 1605 C CA . GLY A 1 211 ? 16.916 3.832 2.141 1.00 78.56 211 GLY A CA 1
ATOM 1606 C C . GLY A 1 211 ? 18.041 4.176 1.171 1.00 78.56 211 GLY A C 1
ATOM 1607 O O . GLY A 1 211 ? 19.067 4.729 1.558 1.00 78.56 211 GLY A O 1
ATOM 1608 N N . HIS A 1 212 ? 17.828 3.890 -0.111 1.00 74.62 212 HIS A N 1
ATOM 1609 C CA . HIS A 1 212 ? 18.664 4.460 -1.159 1.00 74.62 212 HIS A CA 1
ATOM 1610 C C . HIS A 1 212 ? 18.279 5.929 -1.361 1.00 74.62 212 HIS A C 1
ATOM 1612 O O . HIS A 1 212 ? 17.108 6.224 -1.620 1.00 74.62 212 HIS A O 1
ATOM 1618 N N . VAL A 1 213 ? 19.253 6.831 -1.245 1.00 71.00 213 VAL A N 1
ATOM 1619 C CA . VAL A 1 213 ? 19.093 8.257 -1.540 1.00 71.00 213 VAL A CA 1
ATOM 1620 C C . VAL A 1 213 ? 19.648 8.521 -2.941 1.00 71.00 213 VAL A C 1
ATOM 1622 O O . VAL A 1 213 ? 20.863 8.425 -3.132 1.00 71.00 213 VAL A O 1
ATOM 1625 N N . PRO A 1 214 ? 18.796 8.837 -3.934 1.00 65.50 214 PRO A N 1
ATOM 1626 C CA . PRO A 1 214 ? 19.265 9.174 -5.271 1.00 65.50 214 PRO A CA 1
ATOM 1627 C C . PRO A 1 214 ? 20.172 10.406 -5.246 1.00 65.50 214 PRO A C 1
ATOM 1629 O O . PRO A 1 214 ? 19.910 11.363 -4.520 1.00 65.50 214 PRO A O 1
ATOM 1632 N N . VAL A 1 215 ? 21.196 10.427 -6.101 1.00 65.00 215 VAL A N 1
ATOM 1633 C CA . VAL A 1 215 ? 22.139 11.559 -6.220 1.00 65.00 215 VAL A CA 1
ATOM 1634 C C . VAL A 1 215 ? 21.422 12.880 -6.536 1.00 65.00 215 VAL A C 1
ATOM 1636 O O . VAL A 1 215 ? 21.854 13.948 -6.106 1.00 65.00 215 VAL A O 1
ATOM 1639 N N . ASP A 1 216 ? 20.286 12.811 -7.232 1.00 61.31 216 ASP A N 1
ATOM 1640 C CA . ASP A 1 216 ? 19.486 13.979 -7.607 1.00 61.31 216 ASP A CA 1
ATOM 1641 C C . ASP A 1 216 ? 18.740 14.618 -6.421 1.00 61.31 216 ASP A C 1
ATOM 1643 O O . ASP A 1 216 ? 18.250 15.747 -6.523 1.00 61.31 216 ASP A O 1
ATOM 1647 N N . TRP A 1 217 ? 18.687 13.945 -5.266 1.00 69.56 217 TRP A N 1
ATOM 1648 C CA . TRP A 1 217 ? 18.148 14.491 -4.021 1.00 69.56 217 TRP A CA 1
ATOM 1649 C C . TRP A 1 217 ? 19.211 15.337 -3.324 1.00 69.56 217 TRP A C 1
ATOM 1651 O O . TRP A 1 217 ? 19.792 14.949 -2.315 1.00 69.56 217 TRP A O 1
ATOM 1661 N N . LYS A 1 218 ? 19.470 16.522 -3.884 1.00 69.62 218 LYS A N 1
ATOM 1662 C CA . LYS A 1 218 ? 20.589 17.399 -3.493 1.00 69.62 218 LYS A CA 1
ATOM 1663 C C . LYS A 1 218 ? 20.681 17.692 -1.989 1.00 69.62 218 LYS A C 1
ATOM 1665 O O . LYS A 1 218 ? 21.784 17.845 -1.482 1.00 69.62 218 LYS A O 1
ATOM 1670 N N . GLU A 1 219 ? 19.556 17.765 -1.278 1.00 72.19 219 GLU A N 1
ATOM 1671 C CA . GLU A 1 219 ? 19.512 18.017 0.176 1.00 72.19 219 GLU A CA 1
ATOM 1672 C C . GLU A 1 219 ? 20.007 16.827 1.020 1.00 72.19 219 GLU A C 1
ATOM 1674 O O . GLU A 1 219 ? 20.537 17.002 2.126 1.00 72.19 219 GLU A O 1
ATOM 1679 N N . TRP A 1 220 ? 19.877 15.622 0.467 1.00 72.94 220 TRP A N 1
ATOM 1680 C CA . TRP A 1 220 ? 20.206 14.351 1.108 1.00 72.94 220 TRP A CA 1
ATOM 1681 C C . TRP A 1 220 ? 21.441 13.679 0.510 1.00 72.94 220 TRP A C 1
ATOM 1683 O O . TRP A 1 220 ? 21.840 12.615 0.974 1.00 72.94 220 TRP A O 1
ATOM 1693 N N . ALA A 1 221 ? 22.075 14.292 -0.491 1.00 73.00 221 ALA A N 1
ATOM 1694 C CA . ALA A 1 221 ? 23.270 13.755 -1.125 1.00 73.00 221 ALA A CA 1
ATOM 1695 C C . ALA A 1 221 ? 24.362 13.460 -0.078 1.00 73.00 221 ALA A C 1
ATOM 1697 O O . ALA A 1 221 ? 24.793 14.346 0.660 1.00 73.00 221 ALA A O 1
ATOM 1698 N N . GLY A 1 222 ? 24.794 12.197 -0.013 1.00 72.81 222 GLY A N 1
ATOM 1699 C CA . GLY A 1 222 ? 25.807 11.724 0.937 1.00 72.81 222 GLY A CA 1
ATOM 1700 C C . GLY A 1 222 ? 25.320 11.523 2.378 1.00 72.81 222 GLY A C 1
ATOM 1701 O O . GLY A 1 222 ? 26.141 11.215 3.237 1.00 72.81 222 GLY A O 1
ATOM 1702 N N . LYS A 1 223 ? 24.020 11.686 2.654 1.00 80.06 223 LYS A N 1
ATOM 1703 C CA . LYS A 1 223 ? 23.409 11.388 3.954 1.00 80.06 223 LYS A CA 1
ATOM 1704 C C . LYS A 1 223 ? 22.685 10.050 3.917 1.00 80.06 223 LYS A C 1
ATOM 1706 O O . LYS A 1 223 ? 22.128 9.659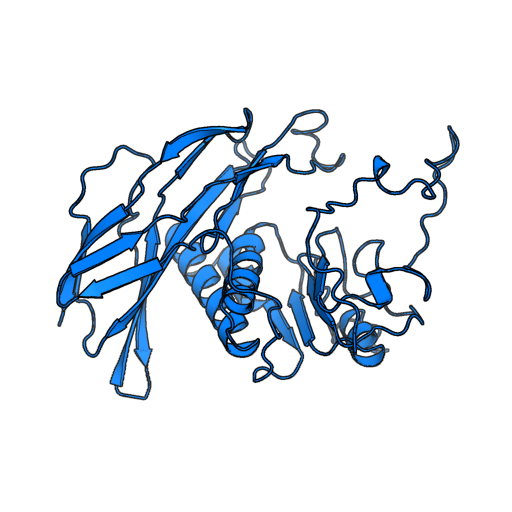 2.890 1.00 80.06 223 LYS A O 1
ATOM 1711 N N . ASP A 1 224 ? 22.635 9.404 5.073 1.00 85.19 224 ASP A N 1
ATOM 1712 C CA . ASP A 1 224 ? 21.815 8.220 5.265 1.00 85.19 224 ASP A CA 1
ATOM 1713 C C . ASP A 1 224 ? 20.407 8.614 5.678 1.00 85.19 224 ASP A C 1
ATOM 1715 O O . ASP A 1 224 ? 20.206 9.400 6.599 1.00 85.19 224 ASP A O 1
ATOM 1719 N N . LEU A 1 225 ? 19.434 8.051 4.968 1.00 85.50 225 LEU A N 1
ATOM 1720 C CA . LEU A 1 225 ? 18.040 8.074 5.368 1.00 85.50 225 LEU A CA 1
ATOM 1721 C C . LEU A 1 225 ? 17.612 6.651 5.664 1.00 85.50 225 LEU A C 1
ATOM 1723 O O . LEU A 1 225 ? 17.870 5.732 4.885 1.00 85.50 225 LEU A O 1
ATOM 1727 N N . PHE A 1 226 ? 16.918 6.477 6.771 1.00 89.50 226 PHE A N 1
ATOM 1728 C CA . PHE A 1 226 ? 16.409 5.195 7.209 1.00 89.50 226 PHE A CA 1
ATOM 1729 C C . PHE A 1 226 ? 14.889 5.185 7.141 1.00 89.50 226 PHE A C 1
ATOM 1731 O O . PHE A 1 226 ? 14.227 6.217 7.088 1.00 89.50 226 PHE A O 1
ATOM 1738 N N . ARG A 1 227 ? 14.312 3.993 7.115 1.00 89.94 227 ARG A N 1
ATOM 1739 C CA . ARG A 1 227 ? 12.869 3.798 7.066 1.00 89.94 227 ARG A CA 1
ATOM 1740 C C . ARG A 1 227 ? 12.493 2.680 8.021 1.00 89.94 227 ARG A C 1
ATOM 1742 O O . ARG A 1 227 ? 13.244 1.717 8.150 1.00 89.94 227 ARG A O 1
ATOM 1749 N N . VAL A 1 228 ? 11.331 2.773 8.656 1.00 93.50 228 VAL A N 1
ATOM 1750 C CA . VAL A 1 228 ? 10.838 1.728 9.563 1.00 93.50 228 VAL A CA 1
ATOM 1751 C C . VAL A 1 228 ? 9.735 0.919 8.887 1.00 93.50 228 VAL A C 1
ATOM 1753 O O . VAL A 1 228 ? 8.818 1.462 8.275 1.00 93.50 228 VAL A O 1
ATOM 1756 N N . ARG A 1 229 ? 9.849 -0.406 8.909 1.00 93.88 229 ARG A N 1
ATOM 1757 C CA . ARG A 1 229 ? 8.934 -1.339 8.242 1.00 93.88 229 ARG A CA 1
ATOM 1758 C C . ARG A 1 229 ? 8.375 -2.317 9.255 1.00 93.88 229 ARG A C 1
ATOM 1760 O O . ARG A 1 229 ? 9.056 -2.692 10.197 1.00 93.88 229 ARG A O 1
ATOM 1767 N N . GLY A 1 230 ? 7.144 -2.747 9.037 1.00 94.44 230 GLY A N 1
ATOM 1768 C CA . GLY A 1 230 ? 6.494 -3.755 9.860 1.00 94.44 230 GLY A CA 1
ATOM 1769 C C . GLY A 1 230 ? 5.430 -4.474 9.035 1.00 94.44 230 GLY A C 1
ATOM 1770 O O . GLY A 1 230 ? 4.710 -3.799 8.294 1.00 94.44 230 GLY A O 1
ATOM 1771 N N . PRO A 1 231 ? 5.322 -5.813 9.096 1.00 94.75 231 PRO A N 1
ATOM 1772 C CA . PRO A 1 231 ? 4.318 -6.534 8.319 1.00 94.75 231 PRO A CA 1
ATOM 1773 C C . PRO A 1 231 ? 2.895 -6.057 8.642 1.00 94.75 231 PRO A C 1
ATOM 1775 O O . PRO A 1 231 ? 2.517 -5.950 9.807 1.00 94.75 231 PRO A O 1
ATOM 1778 N N . GLY A 1 232 ? 2.094 -5.759 7.618 1.00 95.12 232 GLY A N 1
ATOM 1779 C CA . GLY A 1 232 ? 0.739 -5.224 7.795 1.00 95.12 232 GLY A CA 1
ATOM 1780 C C . GLY A 1 232 ? 0.669 -3.738 8.173 1.00 95.12 232 GLY A C 1
ATOM 1781 O O . GLY A 1 232 ? -0.433 -3.238 8.365 1.00 95.12 232 GLY A O 1
ATOM 1782 N N . ALA A 1 233 ? 1.802 -3.038 8.277 1.00 96.88 233 ALA A N 1
ATOM 1783 C CA . ALA A 1 233 ? 1.867 -1.581 8.359 1.00 96.88 233 ALA A CA 1
ATOM 1784 C C . ALA A 1 233 ? 2.241 -0.979 6.994 1.00 96.88 233 ALA A C 1
ATOM 1786 O O . ALA A 1 233 ? 2.839 -1.647 6.142 1.00 96.88 233 ALA A O 1
ATOM 1787 N N . TYR A 1 234 ? 1.939 0.302 6.799 1.00 95.94 234 TYR A N 1
ATOM 1788 C CA . TYR A 1 234 ? 2.342 1.055 5.612 1.00 95.94 234 TYR A CA 1
ATOM 1789 C C . TYR A 1 234 ? 2.839 2.447 5.976 1.00 95.94 234 TYR A C 1
ATOM 1791 O O . TYR A 1 234 ? 2.574 2.939 7.068 1.00 95.94 234 TYR A O 1
ATOM 1799 N N . SER A 1 235 ? 3.537 3.100 5.051 1.00 92.88 235 SER A N 1
ATOM 1800 C CA . SER A 1 235 ? 4.092 4.431 5.283 1.00 92.88 235 SER A CA 1
ATOM 1801 C C . SER A 1 235 ? 3.406 5.494 4.435 1.00 92.88 235 SER A C 1
ATOM 1803 O O . SER A 1 235 ? 3.225 5.322 3.227 1.00 92.88 235 SER A O 1
ATOM 1805 N N . MET A 1 236 ? 3.049 6.605 5.076 1.00 91.56 236 MET A N 1
ATOM 1806 C CA . MET A 1 236 ? 2.812 7.875 4.397 1.00 91.56 236 MET A CA 1
ATOM 1807 C C . MET A 1 236 ? 4.141 8.582 4.172 1.00 91.56 236 MET A C 1
ATOM 1809 O O . MET A 1 236 ? 4.996 8.606 5.055 1.00 91.56 236 MET A O 1
ATOM 1813 N N . ASN A 1 237 ? 4.271 9.187 2.999 1.00 84.31 237 ASN A N 1
ATOM 1814 C CA . ASN A 1 237 ? 5.500 9.778 2.507 1.00 84.31 237 ASN A CA 1
ATOM 1815 C C . ASN A 1 237 ? 5.214 11.187 2.001 1.00 84.31 237 ASN A C 1
ATOM 1817 O O . ASN A 1 237 ? 4.401 11.358 1.093 1.00 84.31 237 ASN A O 1
ATOM 1821 N N . THR A 1 238 ? 5.927 12.186 2.503 1.00 70.94 238 THR A N 1
ATOM 1822 C CA . THR A 1 238 ? 5.916 13.535 1.924 1.00 70.94 238 THR A CA 1
ATOM 1823 C C . THR A 1 238 ? 7.311 13.872 1.431 1.00 70.94 238 THR A C 1
ATOM 1825 O O . THR A 1 238 ? 8.236 13.931 2.230 1.00 70.94 238 THR A O 1
ATOM 1828 N N . TRP A 1 239 ? 7.447 14.074 0.116 1.00 65.94 239 TRP A N 1
ATOM 1829 C CA . TRP A 1 239 ? 8.712 14.443 -0.523 1.00 65.94 239 TRP A CA 1
ATOM 1830 C C . TRP A 1 239 ? 8.502 15.728 -1.312 1.00 65.94 239 TRP A C 1
ATOM 1832 O O . TRP A 1 239 ? 7.965 15.703 -2.422 1.00 65.94 239 TRP A O 1
ATOM 1842 N N . SER A 1 240 ? 8.840 16.866 -0.709 1.00 50.50 240 SER A N 1
ATOM 1843 C CA . SER A 1 240 ? 8.754 18.167 -1.380 1.00 50.50 240 SER A CA 1
ATOM 1844 C C . SER A 1 240 ? 9.489 19.261 -0.602 1.00 50.50 240 SER A C 1
ATOM 1846 O O . SER A 1 240 ? 8.868 20.003 0.152 1.00 50.50 240 SER A O 1
ATOM 1848 N N . GLY A 1 241 ? 10.801 19.380 -0.823 1.00 44.56 241 GLY A N 1
ATOM 1849 C CA . GLY A 1 241 ? 11.585 20.619 -1.011 1.00 44.56 241 GLY A CA 1
ATOM 1850 C C . GLY A 1 241 ? 11.471 21.801 -0.034 1.00 44.56 241 GLY A C 1
ATOM 1851 O O . GLY A 1 241 ? 12.028 22.860 -0.320 1.00 44.56 241 GLY A O 1
ATOM 1852 N N . ARG A 1 242 ? 10.749 21.691 1.083 1.00 38.34 242 ARG A N 1
ATOM 1853 C CA . ARG A 1 242 ? 10.623 22.731 2.114 1.00 38.34 242 ARG A CA 1
ATOM 1854 C C . ARG A 1 242 ? 10.603 22.106 3.507 1.00 38.34 242 ARG A C 1
ATOM 1856 O O . ARG A 1 242 ? 9.613 22.195 4.224 1.00 38.34 242 ARG A O 1
ATOM 1863 N N . GLY A 1 243 ? 11.729 21.508 3.892 1.00 47.12 243 GLY A N 1
ATOM 1864 C CA . GLY A 1 243 ? 12.099 21.377 5.302 1.00 47.12 243 GLY A CA 1
ATOM 1865 C C . GLY A 1 243 ? 11.436 20.260 6.106 1.00 47.12 243 GLY A C 1
ATOM 1866 O O . GLY A 1 243 ? 11.441 20.364 7.331 1.00 47.12 243 GLY A O 1
ATOM 1867 N N . ARG A 1 244 ? 10.897 19.215 5.462 1.00 52.12 244 ARG A N 1
ATOM 1868 C CA . ARG A 1 244 ? 10.761 17.871 6.052 1.00 52.12 244 ARG A CA 1
ATOM 1869 C C . ARG A 1 244 ? 10.345 16.859 4.991 1.00 52.12 244 ARG A C 1
ATOM 1871 O O . ARG A 1 244 ? 9.179 16.775 4.613 1.00 52.12 244 ARG A O 1
ATOM 1878 N N . ASP A 1 245 ? 11.322 16.096 4.530 1.00 70.62 245 ASP A N 1
ATOM 1879 C CA . ASP A 1 245 ? 11.045 14.815 3.909 1.00 70.62 245 ASP A CA 1
ATOM 1880 C C . ASP A 1 245 ? 10.819 13.802 5.035 1.00 70.62 245 ASP A C 1
ATOM 1882 O O . ASP A 1 245 ? 11.753 13.446 5.754 1.00 70.62 245 ASP A O 1
ATOM 1886 N N . GLU A 1 246 ? 9.565 13.411 5.246 1.00 77.38 246 GLU A N 1
ATOM 1887 C CA . GLU A 1 246 ? 9.147 12.609 6.397 1.00 77.38 246 GLU A CA 1
ATOM 1888 C C . GLU A 1 246 ? 8.437 11.342 5.935 1.00 77.38 246 GLU A C 1
ATOM 1890 O O . GLU A 1 246 ? 7.588 11.348 5.033 1.00 77.38 246 GLU A O 1
ATOM 1895 N N . GLU A 1 247 ? 8.785 10.248 6.603 1.00 85.88 247 GLU A N 1
ATOM 1896 C CA . GLU A 1 247 ? 8.069 8.995 6.526 1.00 85.88 247 GLU A CA 1
ATOM 1897 C C . GLU A 1 247 ? 7.319 8.725 7.838 1.00 85.88 247 GLU A C 1
ATOM 1899 O O . GLU A 1 247 ? 7.919 8.613 8.905 1.00 85.88 247 GLU A O 1
ATOM 1904 N N . THR A 1 248 ? 5.994 8.576 7.766 1.00 91.12 248 THR A N 1
ATOM 1905 C CA . THR A 1 248 ? 5.167 8.184 8.915 1.00 91.12 248 THR A CA 1
ATOM 1906 C C . THR A 1 248 ? 4.611 6.782 8.711 1.00 91.12 248 THR A C 1
ATOM 1908 O O . THR A 1 248 ? 3.727 6.578 7.876 1.00 91.12 248 THR A O 1
ATOM 1911 N N . ALA A 1 249 ? 5.091 5.824 9.505 1.00 94.69 249 ALA A N 1
ATOM 1912 C CA . ALA A 1 249 ? 4.542 4.475 9.540 1.00 94.69 249 ALA A CA 1
ATOM 1913 C C . ALA A 1 249 ? 3.200 4.442 10.289 1.00 94.69 249 ALA A C 1
ATOM 1915 O O . ALA A 1 249 ? 3.067 4.935 11.412 1.00 94.69 249 ALA A O 1
ATOM 1916 N N . LEU A 1 250 ? 2.210 3.827 9.653 1.00 96.62 250 LEU A N 1
ATOM 1917 C CA . LEU A 1 250 ? 0.844 3.690 10.121 1.00 96.62 250 LEU A CA 1
ATOM 1918 C C . LEU A 1 250 ? 0.436 2.220 10.170 1.00 96.62 250 LEU A C 1
ATOM 1920 O O . LEU A 1 250 ? 0.724 1.433 9.269 1.00 96.62 250 LEU A O 1
ATOM 1924 N N . VAL A 1 251 ? -0.295 1.875 11.222 1.00 97.88 251 VAL A N 1
ATOM 1925 C CA . VAL A 1 251 ? -0.927 0.575 11.416 1.00 97.88 251 VAL A CA 1
ATOM 1926 C C . VAL A 1 251 ? -2.416 0.718 11.077 1.00 97.88 251 VAL A C 1
ATOM 1928 O O . VAL A 1 251 ? -3.129 1.423 11.805 1.00 97.88 251 VAL A O 1
ATOM 1931 N N . PRO A 1 252 ? -2.902 0.099 9.985 1.00 97.12 252 PRO A N 1
ATOM 1932 C CA . PRO A 1 252 ? -4.311 0.118 9.625 1.00 97.12 252 PRO A CA 1
ATOM 1933 C C . PRO A 1 252 ? -5.136 -0.834 10.496 1.00 97.12 252 PRO A C 1
ATOM 1935 O O . PRO A 1 252 ? -4.736 -1.959 10.790 1.00 97.12 252 PRO A O 1
ATOM 1938 N N . ALA A 1 253 ? -6.353 -0.414 10.824 1.00 96.50 253 ALA A N 1
ATOM 1939 C CA . ALA A 1 253 ? -7.420 -1.276 11.307 1.00 96.50 253 ALA A CA 1
ATOM 1940 C C . ALA A 1 253 ? -8.560 -1.256 10.287 1.00 96.50 253 ALA A C 1
ATOM 1942 O O . ALA A 1 253 ? -9.132 -0.199 10.024 1.00 96.50 253 ALA A O 1
ATOM 1943 N N . THR A 1 254 ? -8.893 -2.422 9.730 1.00 94.62 254 THR A N 1
ATOM 1944 C CA . THR A 1 254 ? -10.065 -2.613 8.866 1.00 94.62 254 THR A CA 1
ATOM 1945 C C . THR A 1 254 ? -10.910 -3.743 9.425 1.00 94.62 254 THR A C 1
ATOM 1947 O O . THR A 1 254 ? -10.387 -4.817 9.712 1.00 94.62 254 THR A O 1
ATOM 1950 N N . PHE A 1 255 ? -12.206 -3.503 9.595 1.00 94.50 255 PHE A N 1
ATOM 1951 C CA . PHE A 1 255 ? -13.126 -4.502 10.129 1.00 94.50 255 PHE A CA 1
ATOM 1952 C C . PHE A 1 255 ? -14.562 -4.243 9.675 1.00 94.50 255 PHE A C 1
ATOM 195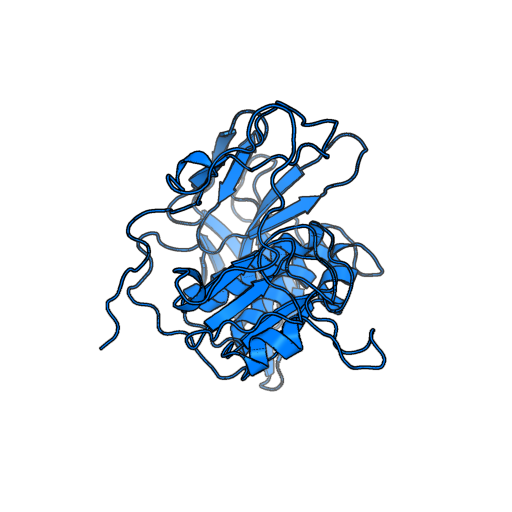4 O O . PHE A 1 255 ? -14.954 -3.099 9.431 1.00 94.50 255 PHE A O 1
ATOM 1961 N N . THR A 1 256 ? -15.349 -5.314 9.595 1.00 95.31 256 THR A N 1
ATOM 1962 C CA . THR A 1 256 ? -16.741 -5.275 9.137 1.00 95.31 256 THR A CA 1
ATOM 1963 C C . THR A 1 256 ? -17.692 -5.572 10.286 1.00 95.31 256 THR A C 1
ATOM 1965 O O . THR A 1 256 ? -17.472 -6.496 11.068 1.00 95.31 256 THR A O 1
ATOM 1968 N N . THR A 1 257 ? -18.769 -4.800 10.391 1.00 95.31 257 THR A N 1
ATOM 1969 C CA . THR A 1 257 ? -19.818 -4.985 11.398 1.00 95.31 257 THR A CA 1
ATOM 1970 C C . THR A 1 257 ? -21.207 -4.898 10.761 1.00 95.31 257 THR A C 1
ATOM 1972 O O . THR A 1 257 ? -21.345 -4.607 9.577 1.00 95.31 257 THR A O 1
ATOM 1975 N N . ARG A 1 258 ? -22.269 -5.174 11.526 1.00 95.19 258 ARG A N 1
ATOM 1976 C CA . ARG A 1 258 ? -23.660 -5.050 11.042 1.00 95.19 258 ARG A CA 1
ATOM 1977 C C . ARG A 1 258 ? -24.260 -3.653 11.224 1.00 95.19 258 ARG A C 1
ATOM 1979 O O . ARG A 1 258 ? -25.378 -3.427 10.779 1.00 95.19 258 ARG A O 1
ATOM 1986 N N . ARG A 1 259 ? -23.581 -2.748 11.931 1.00 94.75 259 ARG A N 1
ATOM 1987 C CA . ARG A 1 259 ? -24.112 -1.431 12.316 1.00 94.75 259 ARG A CA 1
ATOM 1988 C C . ARG A 1 259 ? -23.080 -0.361 12.009 1.00 94.75 259 ARG A C 1
ATOM 1990 O O . ARG A 1 259 ? -21.894 -0.582 12.209 1.00 94.75 259 ARG A O 1
ATOM 1997 N N . ALA A 1 260 ? -23.522 0.818 11.596 1.00 95.12 260 ALA A N 1
ATOM 1998 C CA . ALA A 1 260 ? -22.614 1.945 11.474 1.00 95.12 260 ALA A CA 1
ATOM 1999 C C . ALA A 1 260 ? -22.005 2.307 12.842 1.00 95.12 260 ALA A C 1
ATOM 2001 O O . ALA A 1 260 ? -22.633 2.146 13.895 1.00 95.12 260 ALA A O 1
ATOM 2002 N N . ILE A 1 261 ? -20.770 2.809 12.825 1.00 95.88 261 ILE A N 1
ATOM 2003 C CA . ILE A 1 261 ? -20.119 3.353 14.014 1.00 95.88 261 ILE A CA 1
ATOM 2004 C C . ILE A 1 261 ? -20.484 4.825 14.131 1.00 95.88 261 ILE A C 1
ATOM 2006 O O . ILE A 1 261 ? -20.162 5.626 13.255 1.00 95.88 261 ILE A O 1
ATOM 2010 N N . ARG A 1 262 ? -21.064 5.180 15.274 1.00 96.62 262 ARG A N 1
ATOM 2011 C CA . ARG A 1 262 ? -21.343 6.554 15.678 1.00 96.62 262 ARG A CA 1
ATOM 2012 C C . ARG A 1 262 ? -20.119 7.244 16.283 1.00 96.62 262 ARG A C 1
ATOM 2014 O O . ARG A 1 262 ? -19.943 8.445 16.100 1.00 96.62 262 ARG A O 1
ATOM 2021 N N . LYS A 1 263 ? -19.301 6.514 17.050 1.00 97.25 263 LYS A N 1
ATOM 2022 C CA . LYS A 1 263 ? -18.127 7.064 17.750 1.00 97.25 263 LYS A CA 1
ATOM 2023 C C . LYS A 1 263 ? -17.047 6.004 17.952 1.00 97.25 263 LYS A C 1
ATOM 2025 O O . LYS A 1 263 ? -17.368 4.862 18.272 1.00 97.25 263 LYS A O 1
ATOM 2030 N N . ILE A 1 264 ? -15.784 6.408 17.839 1.00 97.75 264 ILE A N 1
ATOM 2031 C CA . ILE A 1 264 ? -14.614 5.626 18.256 1.00 97.75 264 ILE A CA 1
ATOM 2032 C C . ILE A 1 264 ? -13.861 6.431 19.315 1.00 97.75 264 ILE A C 1
ATOM 2034 O O . ILE A 1 264 ? -13.685 7.640 19.169 1.00 97.75 264 ILE A O 1
ATOM 2038 N N . GLU A 1 265 ? -13.431 5.772 20.385 1.00 97.75 265 GLU A N 1
ATOM 2039 C CA . GLU A 1 265 ? -12.655 6.379 21.467 1.00 97.75 265 GLU A CA 1
ATOM 2040 C C . GLU A 1 265 ? -11.406 5.547 21.733 1.00 97.75 265 GLU A C 1
ATOM 2042 O O . GLU A 1 265 ? -11.520 4.357 22.023 1.00 97.75 265 GLU A O 1
ATOM 2047 N N . LEU A 1 266 ? -10.224 6.163 21.665 1.00 97.88 266 LEU A N 1
ATOM 2048 C CA . LEU A 1 266 ? -8.988 5.538 22.134 1.00 97.88 266 LEU A CA 1
ATOM 2049 C C . LEU A 1 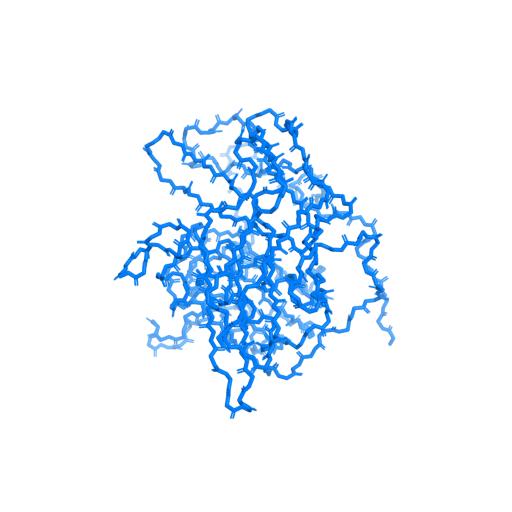266 ? -9.008 5.489 23.670 1.00 97.88 266 LEU A C 1
ATOM 2051 O O . LEU A 1 266 ? -9.199 6.516 24.320 1.00 97.88 266 LEU A O 1
ATOM 2055 N N . LEU A 1 267 ? -8.842 4.296 24.239 1.00 97.56 267 LEU A N 1
ATOM 2056 C CA . LEU A 1 267 ? -8.876 4.066 25.686 1.00 97.56 267 LEU A CA 1
ATOM 2057 C C . LEU A 1 267 ? -7.493 4.188 26.330 1.00 97.56 267 LEU A C 1
ATOM 2059 O O . LEU A 1 267 ? -7.393 4.592 27.488 1.00 97.56 267 LEU A O 1
ATOM 2063 N N . ASP A 1 268 ? -6.443 3.834 25.592 1.00 96.94 268 ASP A N 1
ATOM 2064 C CA . ASP A 1 268 ? -5.073 3.894 26.088 1.00 96.94 268 ASP A CA 1
ATOM 2065 C C . ASP A 1 268 ? -4.526 5.323 26.058 1.00 96.94 268 ASP A C 1
ATOM 2067 O O . ASP A 1 268 ? -4.731 6.080 25.107 1.00 96.94 268 ASP A O 1
ATOM 2071 N N . LYS A 1 269 ? -3.768 5.682 27.097 1.00 94.12 269 LYS A N 1
ATOM 2072 C CA . LYS A 1 269 ? -3.021 6.938 27.141 1.00 94.12 269 LYS A CA 1
ATOM 2073 C C . LYS A 1 269 ? -1.619 6.698 26.593 1.00 94.12 269 LYS A C 1
ATOM 2075 O O . LYS A 1 269 ? -0.807 6.049 27.244 1.00 94.12 269 LYS A O 1
ATOM 2080 N N . VAL A 1 270 ? -1.342 7.256 25.422 1.00 95.00 270 VAL A N 1
ATOM 2081 C CA . VAL A 1 270 ? -0.032 7.196 24.766 1.00 95.00 270 VAL A CA 1
ATOM 2082 C C . VAL A 1 270 ? 0.517 8.598 24.545 1.00 95.00 270 VAL A C 1
ATOM 2084 O O . VAL A 1 270 ? -0.237 9.563 24.415 1.00 95.00 270 VAL A O 1
ATOM 2087 N N . GLU A 1 271 ? 1.839 8.722 24.565 1.00 93.38 271 GLU A N 1
ATOM 2088 C CA . GLU A 1 271 ? 2.506 10.000 24.342 1.00 93.38 271 GLU A CA 1
ATOM 2089 C C . GLU A 1 271 ? 2.645 10.300 22.852 1.00 93.38 271 GLU A C 1
ATOM 2091 O O . GLU A 1 271 ? 3.008 9.430 22.058 1.00 93.38 271 GLU A O 1
ATOM 2096 N N . ALA A 1 272 ? 2.434 11.566 22.487 1.00 90.81 272 ALA A N 1
ATOM 2097 C CA . ALA A 1 272 ? 2.670 12.030 21.129 1.00 90.81 272 ALA A CA 1
ATOM 2098 C C . ALA A 1 272 ? 4.129 11.751 20.695 1.00 90.81 272 ALA A C 1
ATOM 2100 O O . ALA A 1 272 ? 5.055 11.908 21.503 1.00 90.81 272 ALA A O 1
ATOM 2101 N N . PRO A 1 273 ? 4.353 11.356 19.428 1.00 92.25 273 PRO A N 1
ATOM 2102 C CA . PRO A 1 273 ? 3.383 11.329 18.331 1.00 92.25 273 PRO A CA 1
ATOM 2103 C C . PRO A 1 273 ? 2.592 10.013 18.201 1.00 92.25 273 PRO A C 1
ATOM 2105 O O . PRO A 1 273 ? 1.835 9.867 17.245 1.00 92.25 273 PRO A O 1
ATOM 2108 N N . LEU A 1 274 ? 2.753 9.050 19.116 1.00 96.88 274 LEU A N 1
ATOM 2109 C CA . LEU A 1 274 ? 2.010 7.789 19.066 1.00 96.88 274 LEU A CA 1
ATOM 2110 C C . LEU A 1 274 ? 0.519 8.009 19.350 1.00 96.88 274 LEU A C 1
ATOM 2112 O O . LEU A 1 274 ? 0.137 8.916 20.089 1.00 96.88 274 LEU A O 1
ATOM 2116 N N . GLY A 1 275 ? -0.322 7.140 18.787 1.00 96.00 275 GLY A N 1
ATOM 2117 C CA . GLY A 1 275 ? -1.764 7.133 19.012 1.00 96.00 275 GLY A CA 1
ATOM 2118 C C . GLY A 1 275 ? -2.587 7.243 17.734 1.00 96.00 275 GLY A C 1
ATOM 2119 O O . GLY A 1 275 ? -2.165 6.844 16.648 1.00 96.00 275 GLY A O 1
ATOM 2120 N N . TRP A 1 276 ? -3.811 7.738 17.888 1.00 96.81 276 TRP A N 1
ATOM 2121 C CA . TRP A 1 276 ? -4.801 7.830 16.821 1.00 96.81 276 TRP A CA 1
ATOM 2122 C C . TRP A 1 276 ? -5.171 9.289 16.551 1.00 96.81 276 TRP A C 1
ATOM 2124 O O . TRP A 1 276 ? -5.389 10.060 17.483 1.00 96.81 276 TRP A O 1
ATOM 2134 N N . SER A 1 277 ? -5.285 9.648 15.273 1.00 94.62 277 SER A N 1
ATOM 2135 C CA . SER A 1 277 ? -5.627 10.994 14.794 1.00 94.62 277 SER A CA 1
ATOM 2136 C C . SER A 1 277 ? -7.075 11.415 15.072 1.00 94.62 277 SER A C 1
ATOM 2138 O O . SER A 1 277 ? -7.436 12.571 14.855 1.00 94.62 277 SER A O 1
ATOM 2140 N N . GLY A 1 278 ? -7.932 10.484 15.501 1.00 95.88 278 GLY A N 1
ATOM 2141 C CA . GLY A 1 278 ? -9.372 10.710 15.625 1.00 95.88 278 GLY A CA 1
ATOM 2142 C C . GLY A 1 278 ? -10.135 10.571 14.305 1.00 95.88 278 GLY A C 1
ATOM 2143 O O . GLY A 1 278 ? -11.347 10.775 14.284 1.00 95.88 278 GLY A O 1
ATOM 2144 N N . LYS A 1 279 ? -9.460 10.221 13.202 1.00 95.88 279 LYS A N 1
ATOM 2145 C CA . LYS A 1 279 ? -10.069 10.086 11.875 1.00 95.88 279 LYS A CA 1
ATOM 2146 C C . LYS A 1 279 ? -10.362 8.625 11.546 1.00 95.88 279 LYS A C 1
ATOM 2148 O O . LYS A 1 279 ? -9.566 7.727 11.825 1.00 95.88 279 LYS A O 1
ATOM 2153 N N . TRP A 1 280 ? -11.515 8.387 10.933 1.00 95.69 280 TRP A N 1
ATOM 2154 C CA . TRP A 1 280 ? -11.917 7.079 10.426 1.00 95.69 280 TRP A CA 1
ATOM 2155 C C . TRP A 1 280 ? -12.819 7.239 9.203 1.00 95.69 280 TRP A C 1
ATOM 2157 O O . TRP A 1 280 ? -13.341 8.318 8.919 1.00 95.69 280 TRP A O 1
ATOM 2167 N N . TYR A 1 281 ? -13.016 6.144 8.483 1.00 94.38 281 TYR A N 1
ATOM 2168 C CA . TYR A 1 281 ? -13.953 6.045 7.378 1.00 94.38 281 TYR A CA 1
ATOM 2169 C C . TYR A 1 281 ? -14.880 4.851 7.592 1.00 94.38 281 TYR A C 1
ATOM 2171 O O . TYR A 1 281 ? -14.438 3.783 8.011 1.00 94.38 281 TYR A O 1
ATOM 2179 N N . SER A 1 282 ? -16.167 5.033 7.305 1.00 94.44 282 SER A N 1
ATOM 2180 C CA . SER A 1 282 ?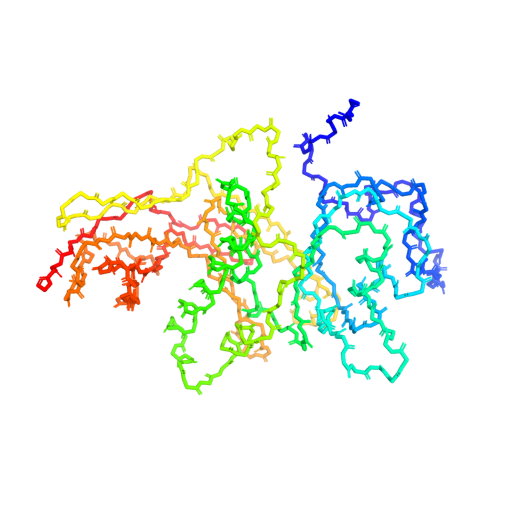 -17.173 3.970 7.352 1.00 94.44 282 SER A CA 1
ATOM 2181 C C . SER A 1 282 ? -17.911 3.920 6.025 1.00 94.44 282 SER A C 1
ATOM 2183 O O . SER A 1 282 ? -18.285 4.960 5.487 1.00 94.44 282 SER A O 1
ATOM 2185 N N . GLN A 1 283 ? -18.127 2.714 5.514 1.00 94.06 283 GLN A N 1
ATOM 2186 C CA . GLN A 1 283 ? -18.801 2.485 4.244 1.00 94.06 283 GLN A CA 1
ATOM 2187 C C . GLN A 1 283 ? -19.835 1.377 4.400 1.00 94.06 283 GLN A C 1
ATOM 2189 O O . GLN A 1 283 ? -19.504 0.305 4.905 1.00 94.06 283 GLN A O 1
ATOM 2194 N N . ALA A 1 284 ? -21.059 1.633 3.944 1.00 95.94 284 ALA A N 1
ATOM 2195 C CA . ALA A 1 284 ? -22.090 0.612 3.837 1.00 95.94 284 ALA A CA 1
ATOM 2196 C C . ALA A 1 284 ? -21.796 -0.314 2.651 1.00 95.94 284 ALA A C 1
ATOM 2198 O O . ALA A 1 284 ? -21.490 0.146 1.547 1.00 95.94 284 ALA A O 1
ATOM 2199 N N . ASN A 1 285 ? -21.919 -1.612 2.884 1.00 94.19 285 ASN A N 1
ATOM 2200 C CA . ASN A 1 285 ? -21.807 -2.650 1.875 1.00 94.19 285 ASN A CA 1
ATOM 2201 C C . ASN A 1 285 ? -23.208 -3.009 1.337 1.00 94.19 285 ASN A C 1
ATOM 2203 O O . ASN A 1 285 ? -24.203 -2.858 2.053 1.00 94.19 285 ASN A O 1
ATOM 2207 N N . PRO A 1 286 ? -23.318 -3.522 0.096 1.00 93.94 286 PRO A N 1
ATOM 2208 C CA . PRO A 1 286 ? -24.606 -3.922 -0.483 1.00 93.94 286 PRO A CA 1
ATOM 2209 C C . PRO A 1 286 ? -25.353 -5.012 0.302 1.00 93.94 286 PRO A C 1
ATOM 2211 O O . PRO A 1 286 ? -26.569 -5.123 0.187 1.00 93.94 286 PRO A O 1
ATOM 2214 N N . ASP A 1 287 ? -24.642 -5.806 1.102 1.00 94.69 287 ASP A N 1
ATOM 2215 C CA . ASP A 1 287 ? -25.202 -6.857 1.960 1.00 94.69 287 ASP A CA 1
ATOM 2216 C C . ASP A 1 287 ? -25.747 -6.331 3.306 1.00 94.69 287 ASP A C 1
ATOM 2218 O O . ASP A 1 287 ? -26.144 -7.112 4.171 1.00 94.69 287 ASP A O 1
ATOM 2222 N N . GLY A 1 288 ? -25.762 -5.007 3.497 1.00 94.56 288 GLY A N 1
ATOM 2223 C CA . GLY A 1 288 ? -26.230 -4.346 4.714 1.00 94.56 288 GLY A CA 1
ATOM 2224 C C . GLY A 1 288 ? -25.202 -4.301 5.847 1.00 94.56 288 GLY A C 1
ATOM 2225 O O . GLY A 1 288 ? -25.504 -3.770 6.917 1.00 94.56 288 GLY A O 1
ATOM 2226 N N . THR A 1 289 ? -23.993 -4.831 5.645 1.00 96.69 289 THR A N 1
ATOM 2227 C CA . THR A 1 289 ? -22.884 -4.663 6.592 1.00 96.69 289 THR A CA 1
ATOM 2228 C C . THR A 1 289 ? -22.179 -3.320 6.397 1.00 96.69 289 THR A C 1
ATOM 2230 O O . THR A 1 289 ? -22.429 -2.590 5.441 1.00 96.69 289 THR A O 1
ATOM 2233 N N . TRP A 1 290 ? -21.294 -2.973 7.325 1.00 96.50 290 TRP A N 1
ATOM 2234 C CA . TRP A 1 290 ? -20.496 -1.755 7.302 1.00 96.50 290 TRP A CA 1
ATOM 2235 C C . TRP A 1 290 ? -19.025 -2.091 7.482 1.00 96.50 290 TRP A C 1
ATOM 2237 O O . TRP A 1 290 ? -18.665 -2.759 8.449 1.00 96.50 290 TRP A O 1
ATOM 2247 N N . THR A 1 291 ? -18.171 -1.595 6.590 1.00 95.12 291 THR A N 1
ATOM 2248 C CA . THR A 1 291 ? -16.715 -1.701 6.726 1.00 95.12 291 THR A CA 1
ATOM 2249 C C . THR A 1 291 ? -16.155 -0.399 7.284 1.00 95.12 291 THR A C 1
ATOM 2251 O O . THR A 1 291 ? -16.347 0.674 6.702 1.00 95.12 291 THR A O 1
ATOM 2254 N N . HIS A 1 292 ? -15.427 -0.500 8.391 1.00 95.94 292 HIS A N 1
ATOM 2255 C CA . HIS A 1 292 ? -14.801 0.617 9.090 1.00 95.94 292 HIS A CA 1
ATOM 2256 C C . HIS A 1 292 ? -13.290 0.560 8.945 1.00 95.94 292 HIS A C 1
ATOM 2258 O O . HIS A 1 292 ? -12.698 -0.521 8.931 1.00 95.94 292 HIS A O 1
ATOM 2264 N N . ARG A 1 293 ? -12.676 1.736 8.822 1.00 96.12 293 ARG A N 1
ATOM 2265 C CA . ARG A 1 293 ? -11.243 1.896 8.588 1.00 96.12 293 ARG A CA 1
ATOM 2266 C C . ARG A 1 293 ? -10.705 3.046 9.415 1.00 96.12 293 ARG A C 1
ATOM 2268 O O . ARG A 1 293 ? -11.268 4.136 9.387 1.00 96.12 293 ARG A O 1
ATOM 2275 N N . LEU A 1 294 ? -9.613 2.811 10.120 1.00 97.00 294 LEU A N 1
ATOM 2276 C CA . LEU A 1 294 ? -8.812 3.848 10.760 1.00 97.00 294 LEU A CA 1
ATOM 2277 C C . LEU A 1 294 ? -7.341 3.448 10.716 1.00 97.00 294 LEU A C 1
ATOM 2279 O O . LEU A 1 294 ? -7.013 2.295 10.439 1.00 97.00 294 LEU A O 1
ATOM 2283 N N . VAL A 1 295 ? -6.459 4.397 10.993 1.00 97.25 295 VAL A N 1
ATOM 2284 C CA . VAL A 1 295 ? -5.009 4.192 10.988 1.00 97.25 295 VAL A CA 1
ATOM 2285 C C . VAL A 1 295 ? -4.410 4.806 12.237 1.00 97.25 295 VAL A C 1
ATOM 2287 O O . VAL A 1 295 ? -4.926 5.794 12.752 1.00 97.25 295 VAL A O 1
ATOM 2290 N N . THR A 1 296 ? -3.345 4.212 12.760 1.00 97.62 296 THR A N 1
ATOM 2291 C CA . THR A 1 296 ? -2.726 4.658 14.014 1.00 97.62 296 THR A CA 1
ATOM 2292 C C . THR A 1 296 ? -1.213 4.678 13.894 1.00 97.62 296 THR A C 1
ATOM 2294 O O . THR A 1 296 ? -0.635 3.887 13.150 1.00 97.62 296 THR A O 1
ATOM 2297 N N . ARG A 1 297 ? -0.557 5.563 14.643 1.00 97.00 297 ARG A N 1
ATOM 2298 C CA . ARG A 1 297 ? 0.899 5.568 14.776 1.00 97.00 297 ARG A CA 1
ATOM 2299 C C . ARG A 1 297 ? 1.274 4.751 16.008 1.00 97.00 297 ARG A C 1
ATOM 2301 O O . ARG A 1 297 ? 0.987 5.155 17.134 1.00 97.00 297 ARG A O 1
ATOM 2308 N N . MET A 1 298 ? 1.898 3.597 15.787 1.00 98.06 298 MET A N 1
ATOM 2309 C CA . MET A 1 298 ? 2.337 2.673 16.850 1.00 98.06 298 MET A CA 1
ATOM 2310 C C . MET A 1 298 ? 3.865 2.573 16.962 1.00 98.06 298 MET A C 1
ATOM 2312 O O . MET A 1 298 ? 4.375 1.838 17.805 1.00 98.06 298 MET A O 1
ATOM 2316 N N . VAL A 1 299 ? 4.589 3.330 16.134 1.00 97.44 299 VAL A N 1
ATOM 2317 C CA . VAL A 1 299 ? 6.045 3.473 16.177 1.00 97.44 299 VAL A CA 1
ATOM 2318 C C . VAL A 1 299 ? 6.439 4.935 15.969 1.00 97.44 299 VAL A C 1
ATOM 2320 O O . VAL A 1 299 ? 5.849 5.661 15.163 1.00 97.44 299 VAL A O 1
ATOM 2323 N N . ASP A 1 300 ? 7.415 5.375 16.750 1.00 95.25 300 ASP A N 1
ATOM 2324 C CA . ASP A 1 300 ? 8.071 6.669 16.652 1.00 95.25 300 ASP A CA 1
ATOM 2325 C C . ASP A 1 300 ? 9.534 6.429 16.291 1.00 95.25 300 ASP A C 1
ATOM 2327 O O . ASP A 1 300 ? 10.194 5.587 16.904 1.00 95.25 300 ASP A O 1
ATOM 2331 N N . PHE A 1 301 ? 10.022 7.115 15.267 1.00 93.50 301 PHE A N 1
ATOM 2332 C CA . PHE A 1 301 ? 11.239 6.740 14.560 1.00 93.50 301 PHE A CA 1
ATOM 2333 C C . PHE A 1 301 ? 11.998 7.980 14.088 1.00 93.50 301 PHE A C 1
ATOM 2335 O O . PHE A 1 301 ? 11.400 8.903 13.536 1.00 93.50 301 PHE A O 1
ATOM 2342 N N . ASP A 1 302 ? 13.313 7.979 14.294 1.00 91.00 302 ASP A N 1
ATOM 2343 C CA . ASP A 1 302 ? 14.239 8.989 13.790 1.00 91.00 302 ASP A CA 1
ATOM 2344 C C . ASP A 1 302 ? 14.810 8.522 12.443 1.00 91.00 302 ASP A C 1
ATOM 2346 O O . ASP A 1 302 ? 15.654 7.625 12.374 1.00 91.00 302 ASP A O 1
ATOM 2350 N N . GLN A 1 303 ? 14.325 9.135 11.361 1.00 89.00 303 GLN A N 1
ATOM 2351 C CA . GLN A 1 303 ? 14.708 8.807 9.987 1.00 89.00 303 GLN A CA 1
ATOM 2352 C C . GLN A 1 303 ? 16.172 9.124 9.664 1.00 89.00 303 GLN A C 1
ATOM 2354 O O . GLN A 1 303 ? 16.743 8.461 8.800 1.00 89.00 303 GLN A O 1
ATOM 2359 N N . GLU A 1 304 ? 16.792 10.101 10.325 1.00 88.69 304 GLU A N 1
ATOM 2360 C CA . GLU A 1 304 ? 18.186 10.468 10.049 1.00 88.69 304 GLU A CA 1
ATOM 2361 C C . GLU A 1 304 ? 19.161 9.542 10.781 1.00 88.69 304 GLU A C 1
ATOM 2363 O O . GLU A 1 304 ? 20.231 9.230 10.262 1.00 88.69 304 GLU A O 1
ATOM 2368 N N . LYS A 1 305 ? 18.783 9.064 11.972 1.00 90.94 305 LYS A N 1
ATOM 2369 C CA . LYS A 1 305 ? 19.626 8.162 12.776 1.00 90.94 305 LYS A CA 1
ATOM 2370 C C . LYS A 1 305 ? 19.345 6.682 12.559 1.00 90.94 305 LYS A C 1
ATOM 2372 O O . LYS A 1 305 ? 20.187 5.854 12.891 1.00 90.94 305 LYS A O 1
ATOM 2377 N N . GLY A 1 306 ? 18.167 6.336 12.045 1.00 91.81 306 GLY A N 1
ATOM 2378 C CA . GLY A 1 306 ? 17.735 4.944 11.961 1.00 91.81 306 GLY A CA 1
ATOM 2379 C C . GLY A 1 306 ? 17.377 4.348 13.320 1.00 91.81 306 GLY A C 1
ATOM 2380 O O . GLY A 1 306 ? 17.532 3.147 13.527 1.00 91.81 306 GLY A O 1
ATOM 2381 N N . GLU A 1 307 ? 16.891 5.170 14.249 1.00 95.06 307 GLU A N 1
ATOM 2382 C CA . GLU A 1 307 ? 16.587 4.754 15.618 1.00 95.06 307 GLU A CA 1
ATOM 2383 C C . GLU A 1 307 ? 15.077 4.706 15.854 1.00 95.06 307 GLU A C 1
ATOM 2385 O O . GLU A 1 307 ? 14.352 5.670 15.601 1.00 95.06 307 GLU A O 1
ATOM 2390 N N . ILE A 1 308 ? 14.587 3.583 16.380 1.00 96.12 308 ILE A N 1
ATOM 2391 C CA . ILE A 1 308 ? 13.229 3.507 16.923 1.00 96.12 308 ILE A CA 1
ATOM 2392 C C . ILE A 1 308 ? 13.253 4.160 18.304 1.00 96.12 308 ILE A C 1
ATOM 2394 O O . ILE A 1 308 ? 13.907 3.668 19.220 1.00 96.12 308 ILE A O 1
ATOM 2398 N N . LEU A 1 309 ? 12.527 5.266 18.448 1.00 95.81 309 LEU A N 1
ATOM 2399 C CA . LEU A 1 309 ? 12.479 6.041 19.683 1.00 95.81 309 LEU A CA 1
ATOM 2400 C C . LEU A 1 309 ? 11.510 5.411 20.685 1.00 95.81 309 LEU A C 1
ATOM 2402 O O . LEU A 1 309 ? 11.836 5.267 21.862 1.00 95.81 309 LEU A O 1
ATOM 2406 N N . ARG A 1 310 ? 10.303 5.053 20.225 1.00 96.00 310 ARG A N 1
ATOM 2407 C CA . ARG A 1 310 ? 9.226 4.469 21.042 1.00 96.00 310 ARG A CA 1
ATOM 2408 C C . ARG A 1 310 ? 8.327 3.568 20.194 1.00 96.00 310 ARG A C 1
ATOM 2410 O O . ARG A 1 310 ? 8.088 3.851 19.022 1.00 96.00 310 ARG A O 1
ATOM 2417 N N . THR A 1 311 ? 7.763 2.533 20.807 1.00 97.00 311 THR A N 1
ATOM 2418 C CA . THR A 1 311 ? 6.738 1.664 20.209 1.00 97.00 311 THR A CA 1
ATOM 2419 C C . THR A 1 311 ? 5.594 1.433 21.185 1.00 97.00 311 THR A C 1
ATOM 2421 O O . THR A 1 311 ? 5.746 1.581 22.398 1.00 97.00 311 THR A O 1
ATOM 2424 N N . VAL A 1 312 ? 4.436 1.060 20.647 1.00 97.38 312 VAL A N 1
ATOM 2425 C CA . VAL A 1 312 ? 3.305 0.543 21.419 1.00 97.38 312 VAL A CA 1
ATOM 2426 C C . VAL A 1 312 ? 2.838 -0.749 20.763 1.00 97.38 312 VAL A C 1
ATOM 2428 O O . VAL A 1 312 ? 2.502 -0.754 19.583 1.00 97.38 312 VAL A O 1
ATOM 2431 N N . ASP A 1 313 ? 2.782 -1.837 21.530 1.00 97.44 313 ASP A N 1
ATOM 2432 C CA . ASP A 1 313 ? 2.458 -3.162 20.984 1.00 97.44 313 ASP A CA 1
ATOM 2433 C C . ASP A 1 313 ? 0.966 -3.332 20.680 1.00 97.44 313 ASP A C 1
ATOM 2435 O O . ASP A 1 313 ? 0.575 -4.104 19.802 1.00 97.44 313 ASP A O 1
ATOM 2439 N N . ARG A 1 314 ? 0.106 -2.621 21.419 1.00 97.62 314 ARG A N 1
ATOM 2440 C CA . ARG A 1 314 ? -1.347 -2.659 21.235 1.00 97.62 314 ARG A CA 1
ATOM 2441 C C . ARG A 1 314 ? -2.031 -1.364 21.661 1.00 97.62 314 ARG A C 1
ATOM 2443 O O . ARG A 1 314 ? -1.593 -0.729 22.614 1.00 97.62 314 ARG A O 1
ATOM 2450 N N . LEU A 1 315 ? -3.138 -1.040 21.001 1.00 98.44 315 LEU A N 1
ATOM 2451 C CA . LEU A 1 315 ? -4.040 0.060 21.342 1.00 98.44 315 LEU A CA 1
ATOM 2452 C C . LEU A 1 315 ? -5.480 -0.452 21.458 1.00 98.44 315 LEU A C 1
ATOM 2454 O O . LEU A 1 315 ? -5.959 -1.189 20.594 1.00 98.44 315 LEU A O 1
ATOM 2458 N N . GLN A 1 316 ? -6.184 -0.047 22.508 1.00 98.31 316 GLN A N 1
ATOM 2459 C CA . GLN A 1 316 ? -7.572 -0.393 22.782 1.00 98.31 316 GLN A CA 1
ATOM 2460 C C . GLN A 1 316 ? -8.505 0.762 22.452 1.00 98.31 316 GLN A C 1
ATOM 2462 O O . GLN A 1 316 ? -8.273 1.910 22.829 1.00 98.31 316 GLN A O 1
ATOM 2467 N N . PHE A 1 317 ? -9.619 0.428 21.812 1.00 98.56 317 PHE A N 1
ATOM 2468 C CA . PHE A 1 317 ? -10.649 1.370 21.415 1.00 98.56 317 PHE A CA 1
ATOM 2469 C C . PHE A 1 317 ? -12.021 0.916 21.902 1.00 98.56 317 PHE A C 1
ATOM 2471 O O . PHE A 1 317 ? -12.324 -0.281 21.924 1.00 98.56 317 PHE A O 1
ATOM 2478 N N . ARG A 1 318 ? -12.871 1.887 22.235 1.00 98.31 318 ARG A N 1
ATOM 2479 C CA . ARG A 1 318 ? -14.310 1.696 22.420 1.00 98.31 318 ARG A CA 1
ATOM 2480 C C . ARG A 1 318 ? -15.059 2.156 21.178 1.00 98.31 318 ARG A C 1
ATOM 2482 O O . ARG A 1 318 ? -14.823 3.254 20.680 1.00 98.31 318 ARG A O 1
ATOM 2489 N N . LEU A 1 319 ? -15.972 1.318 20.708 1.00 98.12 319 LEU A N 1
ATOM 2490 C CA . LEU A 1 319 ? -16.838 1.549 19.562 1.00 98.12 319 LEU A CA 1
ATOM 2491 C C . LEU A 1 319 ? -18.261 1.803 20.062 1.00 98.12 319 LEU A C 1
ATOM 2493 O O . LEU A 1 319 ? -18.823 0.999 20.798 1.00 98.12 319 LEU A O 1
ATOM 2497 N N . THR A 1 320 ? -18.867 2.907 19.646 1.00 97.94 320 THR A N 1
ATOM 2498 C CA . THR A 1 320 ? -20.297 3.163 19.852 1.00 97.94 320 THR A CA 1
ATOM 2499 C C . THR A 1 320 ? -21.006 3.014 18.517 1.00 97.94 320 THR A C 1
ATOM 2501 O O . THR A 1 320 ? -20.666 3.722 17.571 1.00 97.94 320 THR A O 1
ATOM 2504 N N . PHE A 1 321 ? -21.986 2.118 18.441 1.00 95.88 321 PHE A N 1
ATOM 2505 C CA . PHE A 1 321 ? -22.770 1.863 17.231 1.00 95.88 321 PHE A CA 1
ATOM 2506 C C . PHE A 1 321 ? -24.066 2.684 17.204 1.00 95.88 321 PHE A C 1
ATOM 2508 O O . PHE A 1 321 ? -24.576 3.052 18.265 1.00 95.88 321 PHE A O 1
ATOM 2515 N N . GLU A 1 322 ? -24.585 2.946 16.001 1.00 91.75 322 GLU A N 1
ATOM 2516 C CA . GLU A 1 322 ? -25.933 3.500 15.762 1.00 91.75 322 GLU A CA 1
ATOM 2517 C C . GLU A 1 322 ? -27.024 2.507 16.130 1.00 91.75 322 GLU A C 1
ATOM 2519 O O . GLU A 1 322 ? -26.991 1.358 15.636 1.00 91.75 322 GLU A O 1
#

Sequence (322 aa):
MFRNVGFADPHQLQADDIPWATAPAEGQPGQRAASFAQDSPLAECAVLSHSEHSWWQSLGNTFRWDATVLLAPTVVESGGCATATLDRDPQNRSVVARLLRLGAVAYTGGSRELPAQSQPLRMEFWNGVLAGETLGEAHMRAQNAGMMAMREQNEDEGGAYRYCTQVQMLFGDPAMAIRLPSPPRVAPARAEVNGDRMTLHAPGEWTVVRGHVPVDWKEWAGKDLFRVRGPGAYSMNTWSGRGRDEETALVPATFTTRRAIRKIELLDKVEAPLGWSGKWYSQANPDGTWTHRLVTRMVDFDQEKGEILRTVDRLQFRLTFE